Protein AF-W4L8W8-F1 (afdb_monomer_lite)

Organism: Entotheonella factor (NCBI:txid1429438)

Radius of gyration: 20.97 Å; chains: 1; bounding box: 56×34×68 Å

Sequence (186 aa):
MENENLVSALKEAEVRVKELSKYLQHSIQGILCTIHSVIGDENLDNDIDNKDSDFNNKNEVYQTICNFIEETYNQSKAVSISATHIICKESDPSFLKNDISKDDSNLRNFISFLESQIIMIKVRYEPFDEGIKKYKRITEINFISDDNRPKVRTVELELNWFDLPPDVRSARLSRAEKTVTFTLFP

Structure (mmCIF, N/CA/C/O backbone):
data_AF-W4L8W8-F1
#
_entry.id   AF-W4L8W8-F1
#
loop_
_atom_site.group_PDB
_atom_site.id
_atom_site.type_symbol
_atom_site.label_atom_id
_atom_site.label_alt_id
_atom_site.label_comp_id
_atom_site.label_asym_id
_atom_site.label_entity_id
_atom_site.label_seq_id
_atom_site.pdbx_PDB_ins_code
_atom_site.Cartn_x
_atom_site.Cartn_y
_atom_site.Cartn_z
_atom_site.occupancy
_atom_site.B_iso_or_equiv
_atom_site.auth_seq_id
_atom_site.auth_comp_id
_atom_site.auth_asym_id
_atom_site.auth_atom_id
_atom_site.pdbx_PDB_model_num
ATOM 1 N N . MET A 1 1 ? 14.537 21.518 -43.953 1.00 58.25 1 MET A N 1
ATOM 2 C CA . MET A 1 1 ? 13.810 20.297 -43.551 1.00 58.25 1 MET A CA 1
ATOM 3 C C . MET A 1 1 ? 14.737 19.139 -43.190 1.00 58.25 1 MET A C 1
ATOM 5 O O . MET A 1 1 ? 14.655 18.702 -42.056 1.00 58.25 1 MET A O 1
ATOM 9 N N . GLU A 1 2 ? 15.650 18.655 -44.046 1.00 58.47 2 GLU A N 1
ATOM 10 C CA . GLU A 1 2 ? 16.513 17.500 -43.678 1.00 58.47 2 GLU A CA 1
ATOM 11 C C . GLU A 1 2 ? 17.448 17.762 -42.479 1.00 58.47 2 GLU A C 1
ATOM 13 O O . GLU A 1 2 ? 17.624 16.893 -41.628 1.00 58.47 2 GLU A O 1
ATOM 18 N N . ASN A 1 3 ? 17.979 18.982 -42.353 1.00 61.00 3 ASN A N 1
ATOM 19 C CA . ASN A 1 3 ? 18.876 19.351 -41.251 1.00 61.00 3 ASN A CA 1
ATOM 20 C C . ASN A 1 3 ? 18.175 19.440 -39.880 1.00 61.00 3 ASN A C 1
ATOM 22 O O . ASN A 1 3 ? 18.790 19.169 -38.855 1.00 61.00 3 ASN A O 1
ATOM 26 N N . GLU A 1 4 ? 16.888 19.792 -39.841 1.00 68.00 4 GLU A N 1
ATOM 27 C CA . GLU A 1 4 ? 16.132 19.907 -38.582 1.00 68.00 4 GLU A CA 1
ATOM 28 C C . GLU A 1 4 ? 15.787 18.526 -38.012 1.00 68.00 4 GLU A C 1
ATOM 30 O O . GLU A 1 4 ? 15.880 18.314 -36.802 1.00 68.00 4 GLU A O 1
ATOM 35 N N . ASN A 1 5 ? 15.498 17.559 -38.888 1.00 73.88 5 ASN A N 1
ATOM 36 C CA . ASN A 1 5 ? 15.253 16.171 -38.496 1.00 73.88 5 ASN A CA 1
ATOM 37 C C . ASN A 1 5 ? 16.513 15.508 -37.915 1.00 73.88 5 ASN A C 1
ATOM 39 O O . ASN A 1 5 ? 16.427 14.799 -36.913 1.00 73.88 5 ASN A O 1
ATOM 43 N N . LEU A 1 6 ? 17.688 15.782 -38.492 1.00 74.88 6 LEU A N 1
ATOM 44 C CA . LEU A 1 6 ? 18.973 15.287 -37.982 1.00 74.88 6 LEU A CA 1
ATOM 45 C C . LEU A 1 6 ? 19.307 15.852 -36.596 1.00 74.88 6 LEU A C 1
ATOM 47 O O . LEU A 1 6 ? 19.740 15.108 -35.718 1.00 74.88 6 LEU A O 1
ATOM 51 N N . VAL A 1 7 ? 19.059 17.146 -36.371 1.00 78.81 7 VAL A N 1
ATOM 52 C CA . VAL A 1 7 ? 19.285 17.791 -35.067 1.00 78.81 7 VAL A CA 1
ATOM 53 C C . VAL A 1 7 ? 18.323 17.255 -34.001 1.00 78.81 7 VAL A C 1
ATOM 55 O O . VAL A 1 7 ? 18.732 17.062 -32.856 1.00 78.81 7 VAL A O 1
ATOM 58 N N . SER A 1 8 ? 17.066 16.979 -34.359 1.00 79.25 8 SER A N 1
ATOM 59 C CA . SER A 1 8 ? 16.098 16.371 -33.436 1.00 79.25 8 SER A CA 1
ATOM 60 C C . SER A 1 8 ? 16.511 14.953 -33.034 1.00 79.25 8 SER A C 1
ATOM 62 O O . SER A 1 8 ? 16.544 14.635 -31.846 1.00 79.25 8 SER A O 1
ATOM 64 N N . ALA A 1 9 ? 16.914 14.128 -34.005 1.00 80.19 9 ALA A N 1
ATOM 65 C CA . ALA A 1 9 ? 17.364 12.760 -33.752 1.00 80.19 9 ALA A CA 1
ATOM 66 C C . ALA A 1 9 ? 18.624 12.705 -32.866 1.00 80.19 9 ALA A C 1
ATOM 68 O O . ALA A 1 9 ? 18.742 11.836 -32.002 1.00 80.19 9 ALA A O 1
ATOM 69 N N . LEU A 1 10 ? 19.549 13.657 -33.032 1.00 82.56 10 LEU A N 1
ATOM 70 C CA . LEU A 1 10 ? 20.753 13.766 -32.200 1.00 82.56 10 LEU A CA 1
ATOM 71 C C . LEU A 1 10 ? 20.425 14.118 -30.743 1.00 82.56 10 LEU A C 1
ATOM 73 O O . LEU A 1 10 ? 20.995 13.523 -29.831 1.00 82.56 10 LEU A O 1
ATOM 77 N N . LYS A 1 11 ? 19.468 15.025 -30.512 1.00 80.69 11 LYS A N 1
ATOM 78 C CA . LYS A 1 11 ? 19.005 15.367 -29.157 1.00 80.69 11 LYS A CA 1
ATOM 79 C C . LYS A 1 11 ? 18.326 14.187 -28.467 1.00 80.69 11 LYS A C 1
ATOM 81 O O . LYS A 1 11 ? 18.586 13.938 -27.293 1.00 80.69 11 LYS A O 1
ATOM 86 N N . GLU A 1 12 ? 17.489 13.440 -29.183 1.00 81.94 12 GLU A N 1
ATOM 87 C CA . GLU A 1 12 ? 16.872 12.221 -28.645 1.00 81.94 12 GLU A CA 1
ATOM 88 C C . GLU A 1 12 ? 17.919 11.157 -28.297 1.00 81.94 12 GLU A C 1
ATOM 90 O O . GLU A 1 12 ? 17.829 10.516 -27.248 1.00 81.94 12 GLU A O 1
ATOM 95 N N . ALA A 1 13 ? 18.943 10.993 -29.139 1.00 80.25 13 ALA A N 1
ATOM 96 C CA . ALA A 1 13 ? 20.051 10.088 -28.861 1.00 80.25 13 ALA A CA 1
ATOM 97 C C . ALA A 1 13 ? 20.847 10.521 -27.617 1.00 80.25 13 ALA A C 1
ATOM 99 O O . ALA A 1 13 ? 21.156 9.677 -26.778 1.00 80.25 13 ALA A O 1
ATOM 100 N N . GLU A 1 14 ? 21.128 11.816 -27.442 1.00 83.19 14 GLU A N 1
ATOM 101 C CA . GLU A 1 14 ? 21.796 12.333 -26.239 1.00 83.19 14 GLU A CA 1
ATOM 102 C C . GLU A 1 14 ? 20.985 12.091 -24.962 1.00 83.19 14 GLU A C 1
ATOM 104 O O . GLU A 1 14 ? 21.554 11.701 -23.939 1.00 83.19 14 GLU A O 1
ATOM 109 N N . VAL A 1 15 ? 19.665 12.301 -25.005 1.00 82.25 15 VAL A N 1
ATOM 110 C CA . VAL A 1 15 ? 18.776 12.019 -23.867 1.00 82.25 15 VAL A CA 1
ATOM 111 C C . VAL A 1 15 ? 18.824 10.533 -23.520 1.00 82.25 15 VAL A C 1
ATOM 113 O O . VAL A 1 15 ? 19.091 10.187 -22.369 1.00 82.25 15 VAL A O 1
ATOM 116 N N . ARG A 1 16 ? 18.695 9.649 -24.517 1.00 78.06 16 ARG A N 1
ATOM 117 C CA . ARG A 1 16 ? 18.778 8.195 -24.310 1.00 78.06 16 ARG A CA 1
ATOM 118 C C . ARG A 1 16 ? 20.133 7.754 -23.766 1.00 78.06 16 ARG A C 1
ATOM 120 O O . ARG A 1 16 ? 20.186 6.905 -22.883 1.00 78.06 16 ARG A O 1
ATOM 127 N N . VAL A 1 17 ? 21.237 8.322 -24.251 1.00 80.56 17 VAL A N 1
ATOM 128 C CA . VAL A 1 17 ? 22.582 8.012 -23.738 1.00 80.56 17 VAL A CA 1
ATOM 129 C C . VAL A 1 17 ? 22.722 8.445 -22.278 1.00 80.56 17 VAL A C 1
ATOM 131 O O . VAL A 1 17 ? 23.274 7.694 -21.475 1.00 80.56 17 VAL A O 1
ATOM 134 N N . LYS A 1 18 ? 22.182 9.609 -21.897 1.00 76.62 18 LYS A N 1
ATOM 135 C CA . LYS A 1 18 ? 22.167 10.059 -20.495 1.00 76.62 18 LYS A CA 1
ATOM 136 C C . LYS A 1 18 ? 21.333 9.136 -19.608 1.00 76.62 18 LYS A C 1
ATOM 138 O O . LYS A 1 18 ? 21.791 8.761 -18.530 1.00 76.62 18 LYS A O 1
ATOM 143 N N . GLU A 1 19 ? 20.154 8.730 -20.066 1.00 69.06 19 GLU A N 1
ATOM 144 C CA . GLU A 1 19 ? 19.294 7.776 -19.356 1.00 69.06 19 GLU A CA 1
ATOM 145 C C . GLU A 1 19 ? 19.975 6.413 -19.184 1.00 69.06 19 GLU A C 1
ATOM 147 O O . GLU A 1 19 ? 19.984 5.856 -18.085 1.00 69.06 19 GLU A O 1
ATOM 152 N N . LEU A 1 20 ? 20.620 5.904 -20.239 1.00 73.25 20 LEU A N 1
ATOM 153 C CA . LEU A 1 20 ? 21.375 4.650 -20.205 1.00 73.25 20 LEU A CA 1
ATOM 154 C C . LEU A 1 20 ? 22.601 4.736 -19.291 1.00 73.25 20 LEU A C 1
ATOM 156 O O . LEU A 1 20 ? 22.873 3.793 -18.549 1.00 73.25 20 LEU A O 1
ATOM 160 N N . SER A 1 21 ? 23.319 5.860 -19.295 1.00 70.81 21 SER A N 1
ATOM 161 C CA . SER A 1 21 ? 24.444 6.093 -18.383 1.00 70.81 21 SER A CA 1
ATOM 162 C C . SER A 1 21 ? 23.977 6.097 -16.930 1.00 70.81 21 SER A C 1
ATOM 164 O O . SER A 1 21 ? 24.577 5.430 -16.086 1.00 70.81 21 SER A O 1
ATOM 166 N N . LYS A 1 22 ? 22.869 6.792 -16.641 1.00 67.31 22 LYS A N 1
ATOM 167 C CA . LYS A 1 22 ? 22.249 6.789 -15.313 1.00 67.31 22 LYS A CA 1
ATOM 168 C C . LYS A 1 22 ? 21.859 5.364 -14.918 1.00 67.31 22 LYS A C 1
ATOM 170 O O . LYS A 1 22 ? 22.187 4.919 -13.822 1.00 67.31 22 LYS A O 1
ATOM 175 N N . TYR A 1 23 ? 21.251 4.608 -15.829 1.00 67.56 23 TYR A N 1
ATOM 176 C CA . TYR A 1 23 ? 20.905 3.206 -15.610 1.00 67.56 23 TYR A CA 1
ATOM 177 C C . TYR A 1 23 ? 22.109 2.324 -15.284 1.00 67.56 23 TYR A C 1
ATOM 179 O O . TYR A 1 23 ? 22.044 1.528 -14.342 1.00 67.56 23 TYR A O 1
ATOM 187 N N . LEU A 1 24 ? 23.204 2.464 -16.030 1.00 68.56 24 LEU A N 1
ATOM 188 C CA . LEU A 1 24 ? 24.408 1.671 -15.815 1.00 68.56 24 LEU A CA 1
ATOM 189 C C . LEU A 1 24 ? 25.014 1.963 -14.438 1.00 68.56 24 LEU A C 1
ATOM 191 O O . LEU A 1 24 ? 25.305 1.030 -13.695 1.00 68.56 24 LEU A O 1
ATOM 195 N N . GLN A 1 25 ? 25.119 3.243 -14.068 1.00 69.75 25 GLN A N 1
ATOM 196 C CA . GLN A 1 25 ? 25.628 3.672 -12.763 1.00 69.75 25 GLN A CA 1
ATOM 197 C C . GLN A 1 25 ? 24.809 3.087 -11.609 1.00 69.75 25 GLN A C 1
ATOM 199 O O . GLN A 1 25 ? 25.368 2.498 -10.692 1.00 69.75 25 GLN A O 1
ATOM 204 N N . HIS A 1 26 ? 23.481 3.159 -11.686 1.00 61.28 26 HIS A N 1
ATOM 205 C CA . HIS A 1 26 ? 22.608 2.620 -10.639 1.00 61.28 26 HIS A CA 1
ATOM 206 C C . HIS A 1 26 ? 22.593 1.085 -10.611 1.00 61.28 26 HIS A C 1
ATOM 208 O O . HIS A 1 26 ? 22.412 0.491 -9.551 1.00 61.28 26 HIS A O 1
ATOM 214 N N . SER A 1 27 ? 22.780 0.422 -11.757 1.00 64.06 27 SER A N 1
ATOM 215 C CA . SER A 1 27 ? 22.888 -1.043 -11.817 1.00 64.06 27 SER A CA 1
ATOM 216 C C . SER A 1 27 ? 24.193 -1.521 -11.183 1.00 64.06 27 SER A C 1
ATOM 218 O O . SER A 1 27 ? 24.176 -2.452 -10.384 1.00 64.06 27 SER A O 1
ATOM 220 N N . ILE A 1 28 ? 25.305 -0.840 -11.484 1.00 71.38 28 ILE A N 1
ATOM 221 C CA . ILE A 1 28 ? 26.593 -1.045 -10.813 1.00 71.38 28 ILE A CA 1
ATOM 222 C C . ILE A 1 28 ? 26.425 -0.815 -9.310 1.00 71.38 28 ILE A C 1
ATOM 224 O O . ILE A 1 28 ? 26.860 -1.645 -8.521 1.00 71.38 28 ILE A O 1
ATOM 228 N N . GLN A 1 29 ? 25.711 0.239 -8.917 1.00 63.91 29 GLN A N 1
ATOM 229 C CA . GLN A 1 29 ? 25.445 0.532 -7.514 1.00 63.91 29 GLN A CA 1
ATOM 230 C C . GLN A 1 29 ? 24.641 -0.575 -6.817 1.00 63.91 29 GLN A C 1
ATOM 232 O O . GLN A 1 29 ? 25.009 -1.007 -5.730 1.00 63.91 29 GLN A O 1
ATOM 237 N N . GLY A 1 30 ? 23.581 -1.089 -7.447 1.00 59.75 30 GLY A N 1
ATOM 238 C CA . GLY A 1 30 ? 22.797 -2.202 -6.901 1.00 59.75 30 GLY A CA 1
ATOM 239 C C . GLY A 1 30 ? 23.612 -3.492 -6.758 1.00 59.75 30 GLY A C 1
ATOM 240 O O . GLY A 1 30 ? 23.485 -4.203 -5.758 1.00 59.75 30 GLY A O 1
ATOM 241 N N . ILE A 1 31 ? 24.494 -3.770 -7.723 1.00 67.12 31 ILE A N 1
ATOM 242 C CA . ILE A 1 31 ? 25.436 -4.893 -7.653 1.00 67.12 31 ILE A CA 1
ATOM 243 C C . ILE A 1 31 ? 26.417 -4.692 -6.492 1.00 67.12 31 ILE A C 1
ATOM 245 O O . ILE A 1 31 ? 26.600 -5.615 -5.704 1.00 67.12 31 ILE A O 1
ATOM 249 N N . LEU A 1 32 ? 26.991 -3.496 -6.334 1.00 62.78 32 LEU A N 1
ATOM 250 C CA . LEU A 1 32 ? 27.899 -3.174 -5.227 1.00 62.78 32 LEU A CA 1
ATOM 251 C C . LEU A 1 32 ? 27.210 -3.327 -3.863 1.00 62.78 32 LEU A C 1
ATOM 253 O O . LEU A 1 32 ? 27.765 -3.971 -2.980 1.00 62.78 32 LEU A O 1
ATOM 257 N N . CYS A 1 33 ? 25.973 -2.845 -3.710 1.00 51.84 33 CYS A N 1
ATOM 258 C CA . CYS A 1 33 ? 25.182 -3.044 -2.490 1.00 51.84 33 CYS A CA 1
ATOM 259 C C . CYS A 1 33 ? 24.935 -4.533 -2.186 1.00 51.84 33 CYS A C 1
ATOM 261 O O . CYS A 1 33 ? 25.016 -4.948 -1.032 1.00 51.84 33 CYS A O 1
ATOM 263 N N . THR A 1 34 ? 24.670 -5.347 -3.214 1.00 58.44 34 THR A N 1
ATOM 264 C CA . THR A 1 34 ? 24.469 -6.800 -3.063 1.00 58.44 34 THR A CA 1
ATOM 265 C C . THR A 1 34 ? 25.767 -7.512 -2.683 1.00 58.44 34 THR A C 1
ATOM 267 O O . THR A 1 34 ? 25.770 -8.406 -1.847 1.00 58.44 34 THR A O 1
ATOM 270 N N . ILE A 1 35 ? 26.890 -7.111 -3.276 1.00 59.22 35 ILE A N 1
ATOM 271 C CA . ILE A 1 35 ? 28.207 -7.648 -2.932 1.00 59.22 35 ILE A CA 1
ATOM 272 C C . ILE A 1 35 ? 28.554 -7.290 -1.480 1.00 59.22 35 ILE A C 1
ATOM 274 O O . ILE A 1 35 ? 29.022 -8.149 -0.740 1.00 59.22 35 ILE A O 1
ATOM 278 N N . HIS A 1 36 ? 28.254 -6.069 -1.030 1.00 59.72 36 HIS A N 1
ATOM 279 C CA . HIS A 1 36 ? 28.508 -5.652 0.350 1.00 59.72 36 HIS A CA 1
ATOM 280 C C . HIS A 1 36 ? 27.620 -6.366 1.374 1.00 59.72 36 HIS A C 1
ATOM 282 O O . HIS A 1 36 ? 28.125 -6.749 2.424 1.00 59.72 36 HIS A O 1
ATOM 288 N N . SER A 1 37 ? 26.339 -6.622 1.079 1.00 52.59 37 SER A N 1
ATOM 289 C CA . SER A 1 37 ? 25.480 -7.395 1.993 1.00 52.59 37 SER A CA 1
ATOM 290 C C . SER A 1 37 ? 25.946 -8.846 2.164 1.00 52.59 37 SER A C 1
ATOM 292 O O . SER A 1 37 ? 25.679 -9.462 3.194 1.00 52.59 37 SER A O 1
ATOM 294 N N . VAL A 1 38 ? 26.677 -9.377 1.179 1.00 56.59 38 VAL A N 1
ATOM 295 C CA . VAL A 1 38 ? 27.294 -10.710 1.221 1.00 56.59 38 VAL A CA 1
ATOM 296 C C . VAL A 1 38 ? 28.668 -10.693 1.903 1.00 56.59 38 VAL A C 1
ATOM 298 O O . VAL A 1 38 ? 29.025 -11.673 2.554 1.00 56.59 38 VAL A O 1
ATOM 301 N N . ILE A 1 39 ? 29.441 -9.610 1.763 1.00 56.97 39 ILE A N 1
ATOM 302 C CA . ILE A 1 39 ? 30.833 -9.521 2.246 1.00 56.97 39 ILE A CA 1
ATOM 303 C C . ILE A 1 39 ? 30.944 -8.871 3.639 1.00 56.97 39 ILE A C 1
ATOM 305 O O . ILE A 1 39 ? 31.926 -9.109 4.335 1.00 56.97 39 ILE A O 1
ATOM 309 N N . GLY A 1 40 ? 29.919 -8.149 4.103 1.00 49.31 40 GLY A N 1
ATOM 310 C CA . GLY A 1 40 ? 29.870 -7.594 5.459 1.00 49.31 40 GLY A CA 1
ATOM 311 C C . GLY A 1 40 ? 30.873 -6.465 5.708 1.00 49.31 40 GLY A C 1
ATOM 312 O O . GLY A 1 40 ? 31.399 -6.371 6.812 1.00 49.31 40 GLY A O 1
ATOM 313 N N . ASP A 1 41 ? 31.151 -5.637 4.696 1.00 44.47 41 ASP A N 1
ATOM 314 C CA . ASP A 1 41 ? 32.096 -4.521 4.816 1.00 44.47 41 ASP A CA 1
ATOM 315 C C . ASP A 1 41 ? 31.359 -3.196 5.082 1.00 44.47 41 ASP A C 1
ATOM 317 O O . ASP A 1 41 ? 30.551 -2.722 4.276 1.00 44.47 41 ASP A O 1
ATOM 321 N N . GLU A 1 42 ? 31.634 -2.613 6.248 1.00 50.09 42 GLU A N 1
ATOM 322 C CA . GLU A 1 42 ? 31.226 -1.268 6.643 1.00 50.09 42 GLU A CA 1
ATOM 323 C C . GLU A 1 42 ? 32.103 -0.262 5.891 1.00 50.09 42 GLU A C 1
ATOM 325 O O . GLU A 1 42 ? 33.305 -0.217 6.135 1.00 50.09 42 GLU A O 1
ATOM 330 N N . ASN A 1 43 ? 31.512 0.519 4.980 1.00 52.00 43 ASN A N 1
ATOM 331 C CA . ASN A 1 43 ? 31.890 1.884 4.560 1.00 52.00 43 ASN A CA 1
ATOM 332 C C . ASN A 1 43 ? 31.680 2.088 3.054 1.00 52.00 43 ASN A C 1
ATOM 334 O O . ASN A 1 43 ? 32.537 1.736 2.247 1.00 52.00 43 ASN A O 1
ATOM 338 N N . LEU A 1 44 ? 30.581 2.752 2.682 1.00 45.47 44 LEU A N 1
ATOM 339 C CA . LEU A 1 44 ? 30.540 3.684 1.549 1.00 45.47 44 LEU A CA 1
ATOM 340 C C . LEU A 1 44 ? 29.221 4.469 1.570 1.00 45.47 44 LEU A C 1
ATOM 342 O O . LEU A 1 44 ? 28.155 3.863 1.639 1.00 45.47 44 LEU A O 1
ATOM 346 N N . ASP A 1 45 ? 29.331 5.798 1.476 1.00 43.22 45 ASP A N 1
ATOM 347 C CA . ASP A 1 45 ? 28.304 6.859 1.398 1.00 43.22 45 ASP A CA 1
ATOM 348 C C . ASP A 1 45 ? 27.238 6.671 0.281 1.00 43.22 45 ASP A C 1
ATOM 350 O O . ASP A 1 45 ? 27.012 7.543 -0.553 1.00 43.22 45 ASP A O 1
ATOM 354 N N . ASN A 1 46 ? 26.558 5.525 0.237 1.00 43.03 46 ASN A N 1
ATOM 355 C CA . ASN A 1 46 ? 25.534 5.161 -0.757 1.00 43.03 46 ASN A CA 1
ATOM 356 C C . ASN A 1 46 ? 24.121 5.056 -0.160 1.00 43.03 46 ASN A C 1
ATOM 358 O O . ASN A 1 46 ? 23.170 4.620 -0.820 1.00 43.03 46 ASN A O 1
ATOM 362 N N . ASP A 1 47 ? 24.001 5.444 1.105 1.00 47.16 47 ASP A N 1
ATOM 363 C CA . ASP A 1 47 ? 22.785 5.349 1.896 1.00 47.16 47 ASP A CA 1
ATOM 364 C C . ASP A 1 47 ? 21.789 6.470 1.594 1.00 47.16 47 ASP A C 1
ATOM 366 O O . ASP A 1 47 ? 20.604 6.287 1.832 1.00 47.16 47 ASP A O 1
ATOM 370 N N . ILE A 1 48 ? 22.230 7.616 1.071 1.00 47.31 48 ILE A N 1
ATOM 371 C CA . ILE A 1 48 ? 21.385 8.817 0.995 1.00 47.31 48 ILE A CA 1
ATOM 372 C C . ILE A 1 48 ? 20.310 8.663 -0.094 1.00 47.31 48 ILE A C 1
ATOM 374 O O . ILE A 1 48 ? 19.122 8.671 0.218 1.00 47.31 48 ILE A O 1
ATOM 378 N N . ASP A 1 49 ? 20.700 8.380 -1.341 1.00 48.41 49 ASP A N 1
ATOM 379 C CA . ASP A 1 49 ? 19.737 8.265 -2.450 1.00 48.41 49 ASP A CA 1
ATOM 380 C C . ASP A 1 49 ? 18.811 7.038 -2.315 1.00 48.41 49 ASP A C 1
ATOM 382 O O . ASP A 1 49 ? 17.643 7.074 -2.710 1.00 48.41 49 ASP A O 1
ATOM 386 N N . ASN A 1 50 ? 19.305 5.934 -1.739 1.00 53.12 50 ASN A N 1
ATOM 387 C CA . ASN A 1 50 ? 18.495 4.728 -1.554 1.00 53.12 50 ASN A CA 1
ATOM 388 C C . ASN A 1 50 ? 17.527 4.853 -0.367 1.00 53.12 50 ASN A C 1
ATOM 390 O O . ASN A 1 50 ? 16.383 4.412 -0.507 1.00 53.12 50 ASN A O 1
ATOM 394 N N . LYS A 1 51 ? 17.935 5.475 0.754 1.00 58.47 51 LYS A N 1
ATOM 395 C CA . LYS A 1 51 ? 17.037 5.734 1.896 1.00 58.47 51 LYS A CA 1
ATOM 396 C C . LYS A 1 51 ? 15.905 6.672 1.505 1.00 58.47 51 LYS A C 1
ATOM 398 O O . LYS A 1 51 ? 14.764 6.403 1.870 1.00 58.47 51 LYS A O 1
ATOM 403 N N . ASP A 1 52 ? 16.190 7.693 0.702 1.00 63.84 52 ASP A N 1
ATOM 404 C CA . ASP A 1 52 ? 15.162 8.620 0.230 1.00 63.84 52 ASP A CA 1
ATOM 405 C C . ASP A 1 52 ? 14.136 7.914 -0.670 1.00 63.84 52 ASP A C 1
ATOM 407 O O . ASP A 1 52 ? 12.931 8.115 -0.517 1.00 63.84 52 ASP A O 1
ATOM 411 N N . SER A 1 53 ? 14.582 7.028 -1.572 1.00 69.06 53 SER A N 1
ATOM 412 C CA . SER A 1 53 ? 13.671 6.270 -2.446 1.00 69.06 53 SER A CA 1
ATOM 413 C C . SER A 1 53 ? 12.765 5.301 -1.676 1.00 69.06 53 SER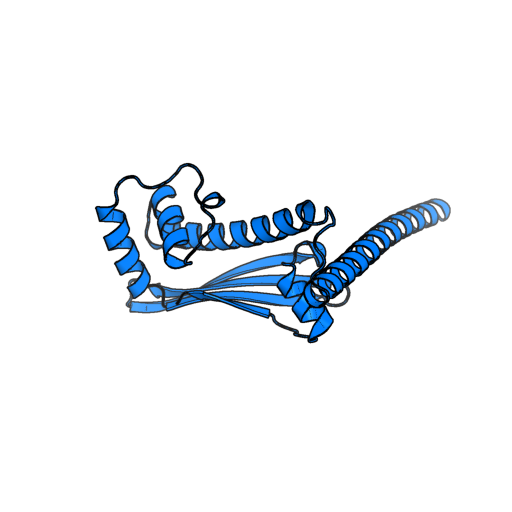 A C 1
ATOM 415 O O . SER A 1 53 ? 11.571 5.200 -1.974 1.00 69.06 53 SER A O 1
ATOM 417 N N . ASP A 1 54 ? 13.305 4.614 -0.667 1.00 79.38 54 ASP A N 1
ATOM 418 C CA . ASP A 1 54 ? 12.562 3.644 0.136 1.00 79.38 54 ASP A CA 1
ATOM 419 C C . ASP A 1 54 ? 11.571 4.350 1.070 1.00 79.38 54 ASP A C 1
ATOM 421 O O . ASP A 1 54 ? 10.382 4.020 1.099 1.00 79.38 54 ASP A O 1
ATOM 425 N N . PHE A 1 55 ? 12.025 5.419 1.735 1.00 82.94 55 PHE A N 1
ATOM 426 C CA . PHE A 1 55 ? 11.174 6.267 2.562 1.00 82.94 55 PHE A CA 1
ATOM 427 C C . PHE A 1 55 ? 10.017 6.866 1.757 1.00 82.94 55 PHE A C 1
ATOM 429 O O . PHE A 1 55 ? 8.870 6.803 2.199 1.00 82.94 55 PHE A O 1
ATOM 436 N N . ASN A 1 56 ? 10.283 7.403 0.562 1.00 85.25 56 ASN A N 1
ATOM 437 C CA . ASN A 1 56 ? 9.244 7.990 -0.285 1.00 85.25 56 ASN A CA 1
ATOM 438 C C . ASN A 1 56 ? 8.204 6.949 -0.714 1.00 85.25 56 ASN A C 1
ATOM 440 O O . ASN A 1 56 ? 7.005 7.192 -0.564 1.00 85.25 56 ASN A O 1
ATOM 444 N N . ASN A 1 57 ? 8.641 5.769 -1.165 1.00 87.69 57 ASN A N 1
ATOM 445 C CA . ASN A 1 57 ? 7.727 4.685 -1.532 1.00 87.69 57 ASN A CA 1
ATOM 446 C C . ASN A 1 57 ? 6.835 4.274 -0.367 1.00 87.69 57 ASN A C 1
ATOM 448 O O . ASN A 1 57 ? 5.611 4.182 -0.498 1.00 87.69 57 ASN A O 1
ATOM 452 N N . LYS A 1 58 ? 7.457 4.041 0.785 1.00 89.50 58 LYS A N 1
ATOM 453 C CA . LYS A 1 58 ? 6.764 3.648 2.000 1.00 89.50 58 LYS A CA 1
ATOM 454 C C . LYS A 1 58 ? 5.787 4.733 2.448 1.00 89.50 58 LYS A C 1
ATOM 456 O O . LYS A 1 58 ? 4.628 4.434 2.720 1.00 89.50 58 LYS A O 1
ATOM 461 N N . ASN A 1 59 ? 6.201 5.999 2.416 1.00 89.38 59 ASN A N 1
ATOM 462 C CA . ASN A 1 59 ? 5.356 7.134 2.773 1.00 89.38 59 ASN A CA 1
ATOM 463 C C . ASN A 1 59 ? 4.122 7.217 1.866 1.00 89.38 59 ASN A C 1
ATOM 465 O O . ASN A 1 59 ? 3.016 7.388 2.364 1.00 89.38 59 ASN A O 1
ATOM 469 N N . GLU A 1 60 ? 4.265 7.055 0.553 1.00 91.88 60 GLU A N 1
ATOM 470 C CA . GLU A 1 60 ? 3.123 7.087 -0.370 1.00 91.88 60 GLU A CA 1
ATOM 471 C C . GLU A 1 60 ? 2.130 5.937 -0.146 1.00 91.88 60 GLU A C 1
ATOM 473 O O . GLU A 1 60 ? 0.911 6.143 -0.186 1.00 91.88 60 GLU A O 1
ATOM 478 N N . VAL A 1 61 ? 2.628 4.726 0.119 1.00 94.25 61 VAL A N 1
ATOM 479 C CA . VAL A 1 61 ? 1.784 3.584 0.501 1.00 94.25 61 VAL A CA 1
ATOM 480 C C . VAL A 1 61 ? 1.018 3.901 1.786 1.00 94.25 61 VAL A C 1
ATOM 482 O O . VAL A 1 61 ? -0.189 3.676 1.863 1.00 94.25 61 VAL A O 1
ATOM 485 N N . TYR A 1 62 ? 1.688 4.490 2.773 1.00 93.00 62 TYR A N 1
ATOM 486 C CA . TYR A 1 62 ? 1.081 4.857 4.048 1.00 93.00 62 TYR A CA 1
ATOM 487 C C . TYR A 1 62 ? 0.038 5.956 3.887 1.00 93.00 62 TYR A C 1
ATOM 489 O O . TYR A 1 62 ? -1.052 5.855 4.442 1.00 93.00 62 TYR A O 1
ATOM 497 N N . GLN A 1 63 ? 0.313 6.974 3.071 1.00 93.00 63 GLN A N 1
ATOM 498 C CA . GLN A 1 63 ? -0.679 7.996 2.742 1.00 93.00 63 GLN A CA 1
ATOM 499 C C . GLN A 1 63 ? -1.897 7.387 2.037 1.00 93.00 63 GLN A C 1
ATOM 501 O O . GLN A 1 63 ? -3.021 7.794 2.307 1.00 93.00 63 GLN A O 1
ATOM 506 N N . THR A 1 64 ? -1.707 6.370 1.193 1.00 95.38 64 THR A N 1
ATOM 507 C CA . THR A 1 64 ? -2.822 5.656 0.549 1.00 95.38 64 THR A CA 1
ATOM 508 C C . THR A 1 64 ? -3.737 4.985 1.578 1.00 95.38 64 THR A C 1
ATOM 510 O O . THR A 1 64 ? -4.960 5.098 1.486 1.00 95.38 64 THR A O 1
ATOM 513 N N . ILE A 1 65 ? -3.157 4.316 2.576 1.00 96.06 65 ILE A N 1
ATOM 514 C CA . ILE A 1 65 ? -3.905 3.652 3.655 1.00 96.06 65 ILE A CA 1
ATOM 515 C C . ILE A 1 65 ? -4.569 4.689 4.569 1.00 96.06 65 ILE A C 1
ATOM 517 O O . ILE A 1 65 ? -5.742 4.550 4.910 1.00 96.06 65 ILE A O 1
ATOM 521 N N . CYS A 1 66 ? -3.858 5.768 4.895 1.00 94.69 66 CYS A N 1
ATOM 522 C CA . CYS A 1 66 ? -4.380 6.881 5.682 1.00 94.69 66 CYS A CA 1
ATOM 523 C C . CYS A 1 66 ? -5.604 7.518 5.019 1.00 94.69 66 CYS A C 1
ATOM 525 O O . CYS A 1 66 ? -6.640 7.662 5.665 1.00 94.69 66 CYS A O 1
ATOM 527 N N . ASN A 1 67 ? -5.513 7.839 3.727 1.00 95.81 67 ASN A N 1
ATOM 528 C CA . ASN A 1 67 ? -6.625 8.412 2.969 1.00 95.81 67 ASN A CA 1
ATOM 529 C C . ASN A 1 67 ? -7.808 7.441 2.905 1.00 95.81 67 ASN A C 1
ATOM 531 O O . ASN A 1 67 ? -8.956 7.856 3.031 1.00 95.81 67 ASN A O 1
ATOM 535 N N . PHE A 1 68 ? -7.547 6.136 2.769 1.00 96.81 68 PHE A N 1
ATOM 536 C CA . PHE A 1 68 ? -8.604 5.134 2.862 1.00 96.81 68 PHE A CA 1
ATOM 537 C C . PHE A 1 68 ? -9.325 5.186 4.214 1.00 96.81 68 PHE A C 1
ATOM 539 O O . PHE A 1 68 ? -10.555 5.194 4.224 1.00 96.81 68 PHE A O 1
ATOM 546 N N . ILE A 1 69 ? -8.595 5.236 5.332 1.00 95.38 69 ILE A N 1
ATOM 547 C CA . ILE A 1 69 ? -9.191 5.281 6.674 1.00 95.38 69 ILE A CA 1
ATOM 548 C C . ILE A 1 69 ? -9.997 6.571 6.869 1.00 95.38 69 ILE A C 1
ATOM 550 O O . ILE A 1 69 ? -11.134 6.517 7.339 1.00 95.38 69 ILE A O 1
ATOM 554 N N . GLU A 1 70 ? -9.423 7.712 6.479 1.00 94.19 70 GLU A N 1
ATOM 555 C CA . GLU A 1 70 ? -10.057 9.031 6.560 1.00 94.19 70 GLU A CA 1
ATOM 556 C C . GLU A 1 70 ? -11.381 9.063 5.794 1.00 94.19 70 GLU A C 1
ATOM 558 O O . GLU A 1 70 ? -12.417 9.383 6.372 1.00 94.19 70 GLU A O 1
ATOM 563 N N . GLU A 1 71 ? -11.367 8.662 4.523 1.00 95.44 71 GLU A N 1
ATOM 564 C CA . GLU A 1 71 ? -12.543 8.724 3.653 1.00 95.44 71 GLU A CA 1
ATOM 565 C C . GLU A 1 71 ? -13.601 7.671 4.003 1.00 95.44 71 GLU A C 1
ATOM 567 O O . GLU A 1 71 ? -14.795 7.953 3.945 1.00 95.44 71 GLU A O 1
ATOM 572 N N . THR A 1 72 ? -13.180 6.452 4.353 1.00 95.00 72 THR A N 1
ATOM 573 C CA . THR A 1 72 ? -14.107 5.323 4.553 1.00 95.00 72 THR A CA 1
ATOM 574 C C . THR A 1 72 ? -14.793 5.394 5.910 1.00 95.00 72 THR A C 1
ATOM 576 O O . THR A 1 72 ? -15.972 5.074 6.015 1.00 95.00 72 THR A O 1
ATOM 579 N N . TYR A 1 73 ? -14.075 5.836 6.945 1.00 92.00 73 TYR A N 1
ATOM 580 C CA . TYR A 1 73 ? -14.580 5.860 8.321 1.00 92.00 73 TYR A CA 1
ATOM 581 C C . TYR A 1 73 ? -14.788 7.278 8.861 1.00 92.00 73 TYR A C 1
ATOM 583 O O . TYR A 1 73 ? -15.016 7.450 10.062 1.00 92.00 73 TYR A O 1
ATOM 591 N N . ASN A 1 74 ? -14.711 8.285 7.982 1.00 91.69 74 ASN A N 1
ATOM 592 C CA . ASN A 1 74 ? -14.932 9.700 8.277 1.00 91.69 74 ASN A CA 1
ATOM 593 C C . ASN A 1 74 ? -14.146 10.181 9.512 1.00 91.69 74 ASN A C 1
ATOM 595 O O . ASN A 1 74 ? -14.694 10.804 10.424 1.00 91.69 74 ASN A O 1
ATOM 599 N N . GLN A 1 75 ? -12.863 9.823 9.569 1.00 90.38 75 GLN A N 1
ATOM 600 C CA . GLN A 1 75 ? -11.971 10.191 10.668 1.00 90.38 75 GLN A CA 1
ATOM 601 C C . GLN A 1 75 ? -11.130 11.411 10.325 1.00 90.38 75 GLN A C 1
ATOM 603 O O . GLN A 1 75 ? -10.841 11.679 9.167 1.00 90.38 75 GLN A O 1
ATOM 608 N N . SER A 1 76 ? -10.673 12.132 11.349 1.00 90.25 76 SER A N 1
ATOM 609 C CA . SER A 1 76 ? -9.699 13.203 11.130 1.00 90.25 76 SER A CA 1
ATOM 610 C C . SER A 1 76 ? -8.364 12.645 10.635 1.00 90.25 76 SER A C 1
ATOM 612 O O . SER A 1 76 ? -7.924 11.581 11.075 1.00 90.25 76 SER A O 1
ATOM 614 N N . LYS A 1 77 ? -7.661 13.423 9.810 1.00 88.62 77 LYS A N 1
ATOM 615 C CA . LYS A 1 77 ? -6.331 13.078 9.300 1.00 88.62 77 LYS A CA 1
ATOM 616 C C . LYS A 1 77 ? -5.339 12.627 10.383 1.00 88.62 77 LYS A C 1
ATOM 618 O O . LYS A 1 77 ? -4.645 11.636 10.195 1.00 88.62 77 LYS A O 1
ATOM 623 N N . ALA A 1 78 ? -5.296 13.300 11.536 1.00 87.25 78 ALA A N 1
ATOM 624 C CA . ALA A 1 78 ? -4.405 12.937 12.648 1.00 87.25 78 ALA A CA 1
ATOM 625 C C . ALA A 1 78 ? -4.699 11.533 13.218 1.00 87.25 78 ALA A C 1
ATOM 627 O O . ALA A 1 78 ? -3.783 10.753 13.500 1.00 87.25 78 ALA A O 1
ATOM 628 N N . VAL A 1 79 ? -5.985 11.190 13.355 1.00 89.19 79 VAL A N 1
ATOM 629 C CA . VAL A 1 79 ? -6.427 9.852 13.778 1.00 89.19 79 VAL A CA 1
ATOM 630 C C . VAL A 1 79 ? -6.080 8.821 12.707 1.00 89.19 79 VAL A C 1
ATOM 632 O O . VAL A 1 79 ? -5.516 7.785 13.041 1.00 89.19 79 VAL A O 1
ATOM 635 N N . SER A 1 80 ? -6.328 9.118 11.431 1.00 91.62 80 SER A N 1
ATOM 636 C CA . SER A 1 80 ? -6.020 8.218 10.313 1.00 91.62 80 SER A CA 1
ATOM 637 C C . SER A 1 80 ? -4.523 7.936 10.159 1.00 91.62 80 SER A C 1
ATOM 639 O O . SER A 1 80 ? -4.146 6.788 9.924 1.00 91.62 80 SER A O 1
ATOM 641 N N . ILE A 1 81 ? -3.659 8.941 10.354 1.00 90.31 81 ILE A N 1
ATOM 642 C CA . ILE A 1 81 ? -2.194 8.776 10.359 1.00 90.31 81 ILE A CA 1
ATOM 643 C C . ILE A 1 81 ? -1.778 7.853 11.503 1.00 90.31 81 ILE A C 1
ATOM 645 O O . ILE A 1 81 ? -1.064 6.874 11.286 1.00 90.31 81 ILE A O 1
ATOM 649 N N . SER A 1 82 ? -2.262 8.145 12.713 1.00 89.44 82 SER A N 1
ATOM 650 C CA . SER A 1 82 ? -1.927 7.375 13.913 1.00 89.44 82 SER A CA 1
ATOM 651 C C . SER A 1 82 ? -2.415 5.925 13.785 1.00 89.44 82 SER A C 1
ATOM 653 O O . SER A 1 82 ? -1.681 4.989 14.096 1.00 89.44 82 SER A O 1
ATOM 655 N N . ALA A 1 83 ? -3.620 5.724 13.246 1.00 92.25 83 ALA A N 1
ATOM 656 C CA . ALA A 1 83 ? -4.181 4.406 12.991 1.00 92.25 83 ALA A CA 1
ATOM 657 C C . ALA A 1 83 ? -3.419 3.624 11.922 1.00 92.25 83 ALA A C 1
ATOM 659 O O . ALA A 1 83 ? -3.110 2.454 12.131 1.00 92.25 83 ALA A O 1
ATOM 660 N N . THR A 1 84 ? -3.054 4.275 10.817 1.00 93.50 84 THR A N 1
ATOM 661 C CA . THR A 1 84 ? -2.231 3.665 9.763 1.00 93.50 84 THR A CA 1
ATOM 662 C C . THR A 1 84 ? -0.898 3.181 10.320 1.00 93.50 84 THR A C 1
ATOM 664 O O . THR A 1 84 ? -0.511 2.041 10.072 1.00 93.50 84 THR A O 1
ATOM 667 N N . HIS A 1 85 ? -0.221 4.028 11.100 1.00 90.50 85 HIS A N 1
ATOM 668 C CA . HIS A 1 85 ? 1.064 3.710 11.717 1.00 90.50 85 HIS A CA 1
ATOM 669 C C . HIS A 1 85 ? 0.970 2.479 12.633 1.00 90.50 85 HIS A C 1
ATOM 671 O O . HIS A 1 85 ? 1.799 1.577 12.533 1.00 90.50 85 HIS A O 1
ATOM 677 N N . ILE A 1 86 ? -0.074 2.405 13.467 1.00 90.62 86 ILE A N 1
ATOM 678 C CA . ILE A 1 86 ? -0.296 1.278 14.385 1.00 90.62 86 ILE A CA 1
ATOM 679 C C . ILE A 1 86 ? -0.637 -0.010 13.621 1.00 90.62 86 ILE A C 1
ATOM 681 O O . ILE A 1 86 ? -0.013 -1.043 13.854 1.00 90.62 86 ILE A O 1
ATOM 685 N N . ILE A 1 87 ? -1.592 0.042 12.688 1.00 92.50 87 ILE A N 1
ATOM 686 C CA . ILE A 1 87 ? -2.081 -1.142 11.960 1.00 92.50 87 ILE A CA 1
ATOM 687 C C . ILE A 1 87 ? -0.993 -1.742 11.070 1.00 92.50 87 ILE A C 1
ATOM 689 O O . ILE A 1 87 ? -0.849 -2.960 11.019 1.00 92.50 87 ILE A O 1
ATOM 693 N N . CYS A 1 88 ? -0.192 -0.901 10.413 1.00 91.00 88 CYS A N 1
ATOM 694 C CA . CYS A 1 88 ? 0.916 -1.358 9.572 1.00 91.00 88 CYS A CA 1
ATOM 695 C C . CYS A 1 88 ? 2.172 -1.733 10.380 1.00 91.00 88 CYS A C 1
ATOM 697 O O . CYS A 1 88 ? 3.179 -2.104 9.781 1.00 91.00 88 CYS A O 1
ATOM 699 N N . LYS A 1 89 ? 2.127 -1.639 11.721 1.00 87.50 89 LYS A N 1
ATOM 700 C CA . LYS A 1 89 ? 3.247 -1.921 12.640 1.00 87.50 89 LYS A CA 1
ATOM 701 C C . LYS A 1 89 ? 4.516 -1.153 12.269 1.00 87.50 89 LYS A C 1
ATOM 703 O O . LYS A 1 89 ? 5.622 -1.693 12.290 1.00 87.50 89 LYS A O 1
ATOM 708 N N . GLU A 1 90 ? 4.350 0.113 11.913 1.00 86.06 90 GLU A N 1
ATOM 709 C CA . GLU A 1 90 ? 5.471 0.955 11.534 1.00 86.06 90 GLU A CA 1
ATOM 710 C C . GLU A 1 90 ? 6.344 1.296 12.730 1.00 86.06 90 GLU A C 1
ATOM 712 O O . GLU A 1 90 ? 5.854 1.768 13.749 1.00 86.06 90 GLU A O 1
ATOM 717 N N . SER A 1 91 ? 7.648 1.084 12.591 1.00 80.62 91 SER A N 1
ATOM 718 C CA . SER A 1 91 ? 8.609 1.361 13.655 1.00 80.62 91 SER A CA 1
ATOM 719 C C . SER A 1 91 ? 9.257 2.734 13.540 1.00 80.62 91 SER A C 1
ATOM 721 O O . SER A 1 91 ? 9.764 3.240 14.538 1.00 80.62 91 SER A O 1
ATOM 723 N N . ASP A 1 92 ? 9.300 3.325 12.344 1.00 81.19 92 ASP A N 1
ATOM 724 C CA . ASP A 1 92 ? 9.941 4.616 12.132 1.00 81.19 92 ASP A CA 1
ATOM 725 C C . ASP A 1 92 ? 8.976 5.765 12.495 1.00 81.19 92 ASP A C 1
ATOM 727 O O . ASP A 1 92 ? 7.957 5.977 11.824 1.00 81.19 92 ASP A O 1
ATOM 731 N N . PRO A 1 93 ? 9.274 6.542 13.553 1.00 75.94 93 PRO A N 1
ATOM 732 C CA . PRO A 1 93 ? 8.428 7.654 13.965 1.00 75.94 93 PRO A CA 1
ATOM 733 C C . PRO A 1 93 ? 8.431 8.807 12.954 1.00 75.94 93 PRO A C 1
ATOM 735 O O . PRO A 1 93 ? 7.558 9.663 13.029 1.00 75.94 93 PRO A O 1
ATOM 738 N N . SER A 1 94 ? 9.352 8.841 11.986 1.00 79.62 94 SER A N 1
ATOM 739 C CA . SER A 1 94 ? 9.425 9.894 10.961 1.00 79.62 94 SER A CA 1
ATOM 740 C C . SER A 1 94 ? 8.174 9.950 10.072 1.00 79.62 94 SER A C 1
ATOM 742 O O . SER A 1 94 ? 7.863 10.994 9.492 1.00 79.62 94 SER A O 1
ATOM 744 N N . PHE A 1 95 ? 7.416 8.848 9.991 1.00 74.69 95 PHE A N 1
ATOM 745 C CA . PHE A 1 95 ? 6.123 8.793 9.299 1.00 74.69 95 PHE A CA 1
ATOM 746 C C . PHE A 1 95 ? 4.988 9.456 10.093 1.00 74.69 95 PHE A C 1
ATOM 748 O O . PHE A 1 95 ? 3.990 9.889 9.511 1.00 74.69 95 PHE A O 1
ATOM 755 N N . LEU A 1 96 ? 5.148 9.589 11.412 1.00 73.25 96 LEU A N 1
ATOM 756 C CA . LEU A 1 96 ? 4.291 10.404 12.259 1.00 73.25 96 LEU A CA 1
ATOM 757 C C . LEU A 1 96 ? 4.778 11.851 12.152 1.00 73.25 96 LEU A C 1
ATOM 759 O O . LEU A 1 96 ? 5.558 12.342 12.966 1.00 73.25 96 LEU A O 1
ATOM 763 N N . LYS A 1 97 ? 4.305 12.575 11.133 1.00 64.12 97 LYS A N 1
ATOM 764 C CA . LYS A 1 97 ? 4.370 14.046 11.178 1.00 64.12 97 LYS A CA 1
ATOM 765 C C . LYS A 1 97 ? 3.696 14.509 12.482 1.00 64.12 97 LYS A C 1
ATOM 767 O O . LYS A 1 97 ? 2.860 13.781 13.004 1.00 64.12 97 LYS A O 1
ATOM 772 N N . ASN A 1 98 ? 4.030 15.699 12.995 1.00 56.09 98 ASN A N 1
ATOM 773 C CA . ASN A 1 98 ? 3.585 16.269 14.292 1.00 56.09 98 ASN A CA 1
ATOM 774 C C . ASN A 1 98 ? 2.060 16.209 14.620 1.00 56.09 98 ASN A C 1
ATOM 776 O O . ASN A 1 98 ? 1.650 16.636 15.699 1.00 56.09 98 ASN A O 1
ATOM 780 N N . ASP A 1 99 ? 1.227 15.679 13.727 1.00 60.22 99 ASP A N 1
ATOM 781 C CA . ASP A 1 99 ? -0.210 15.429 13.822 1.00 60.22 99 ASP A CA 1
ATOM 782 C C . ASP A 1 99 ? -0.543 14.095 14.525 1.00 60.22 99 ASP A C 1
ATOM 784 O O . ASP A 1 99 ? -1.316 13.279 14.021 1.00 60.22 99 ASP A O 1
ATOM 788 N N . ILE A 1 100 ? 0.033 13.853 15.705 1.00 64.25 100 ILE A N 1
ATOM 789 C CA . ILE A 1 100 ? -0.329 12.689 16.530 1.00 64.25 100 ILE A CA 1
ATOM 790 C C . ILE A 1 100 ? -1.620 13.006 17.293 1.00 64.25 100 ILE A C 1
ATOM 792 O O . ILE A 1 100 ? -1.734 14.054 17.939 1.00 64.25 100 ILE A O 1
ATOM 796 N N . SER A 1 101 ? -2.591 12.087 17.261 1.00 64.06 101 SER A N 1
ATOM 797 C CA . SER A 1 101 ? -3.770 12.193 18.126 1.00 64.06 101 SER A CA 1
ATOM 798 C C . SER A 1 101 ? -3.345 12.095 19.594 1.00 64.06 101 SER A C 1
ATOM 800 O O . SER A 1 101 ? -2.772 11.094 20.014 1.00 64.06 101 SER A O 1
ATOM 802 N N . LYS A 1 102 ? -3.635 13.131 20.390 1.00 59.84 102 LYS A N 1
ATOM 803 C CA . LYS A 1 102 ? -3.333 13.162 21.835 1.00 59.84 102 LYS A CA 1
ATOM 804 C C . LYS A 1 102 ? -4.365 12.420 22.694 1.00 59.84 102 LYS A C 1
ATOM 806 O O . LYS A 1 102 ? -4.155 12.287 23.896 1.00 59.84 102 LYS A O 1
ATOM 811 N N . ASP A 1 103 ? -5.473 11.971 22.105 1.00 62.34 103 ASP A N 1
ATOM 812 C CA . ASP A 1 103 ? -6.541 11.263 22.814 1.00 62.34 103 ASP A CA 1
ATOM 813 C C . ASP A 1 103 ? -6.422 9.745 22.601 1.00 62.34 103 ASP A C 1
ATOM 815 O O . ASP A 1 103 ? -6.958 9.169 21.650 1.00 62.34 103 ASP A O 1
ATOM 819 N N . ASP A 1 104 ? -5.658 9.113 23.494 1.00 65.06 104 ASP A N 1
ATOM 820 C CA . ASP A 1 104 ? -5.254 7.700 23.435 1.00 65.06 104 ASP A CA 1
ATOM 821 C C . ASP A 1 104 ? -6.448 6.729 23.599 1.00 65.06 104 ASP A C 1
ATOM 823 O O . ASP A 1 104 ? -6.436 5.609 23.093 1.00 65.06 104 ASP A O 1
ATOM 827 N N . SER A 1 105 ? -7.532 7.155 24.260 1.00 69.25 105 SER A N 1
ATOM 828 C CA . SER A 1 105 ? -8.678 6.276 24.549 1.00 69.25 105 SER A CA 1
ATOM 829 C C . SER A 1 105 ? -9.570 6.025 23.327 1.00 69.25 105 SER A C 1
ATOM 831 O O . SER A 1 105 ? -9.907 4.880 23.016 1.00 69.25 105 SER A O 1
ATOM 833 N N . ASN A 1 106 ? -9.895 7.086 22.586 1.00 80.94 106 ASN A N 1
ATOM 834 C CA . ASN A 1 106 ? -10.693 7.008 21.365 1.00 80.94 106 ASN A CA 1
ATOM 835 C C . ASN A 1 106 ? -9.914 6.357 20.217 1.00 80.94 106 ASN A C 1
ATOM 837 O O . ASN A 1 106 ? -10.489 5.587 19.447 1.00 80.94 106 ASN A O 1
ATOM 841 N N . LEU A 1 107 ? -8.599 6.599 20.144 1.00 88.81 107 LEU A N 1
ATOM 842 C CA . LEU A 1 107 ? -7.740 5.964 19.150 1.00 88.81 107 LEU A CA 1
ATOM 843 C C . LEU A 1 107 ? -7.726 4.442 19.322 1.00 88.81 107 LEU A C 1
ATOM 845 O O . LEU A 1 107 ? -7.965 3.737 18.351 1.00 88.81 107 LEU A O 1
ATOM 849 N N . ARG A 1 108 ? -7.524 3.923 20.540 1.00 89.19 108 ARG A N 1
ATOM 850 C CA . ARG A 1 108 ? -7.473 2.468 20.791 1.00 89.19 108 ARG A CA 1
ATOM 851 C C . ARG A 1 108 ? -8.746 1.739 20.379 1.00 89.19 108 ARG A C 1
ATOM 853 O O . ARG A 1 108 ? -8.661 0.728 19.691 1.00 89.19 108 ARG A O 1
ATOM 860 N N . ASN A 1 109 ? -9.912 2.269 20.750 1.00 90.81 109 ASN A N 1
ATOM 861 C CA . ASN A 1 109 ? -11.194 1.690 20.339 1.00 90.81 109 ASN A CA 1
ATOM 862 C C . ASN A 1 109 ? -11.331 1.673 18.814 1.00 90.81 109 ASN A C 1
ATOM 864 O O . ASN A 1 109 ? -11.821 0.701 18.240 1.00 90.81 109 ASN A O 1
ATOM 868 N N . PHE A 1 110 ? -10.866 2.736 18.157 1.00 93.00 110 PHE A N 1
ATOM 869 C CA . PHE A 1 110 ? -10.876 2.819 16.708 1.00 93.00 110 PHE A CA 1
ATOM 870 C C . PHE A 1 110 ? -9.897 1.835 16.050 1.00 93.00 110 PHE A C 1
ATOM 872 O O . PHE A 1 110 ? -10.266 1.209 15.062 1.00 93.00 110 PHE A O 1
ATOM 879 N N . ILE A 1 111 ? -8.705 1.611 16.619 1.00 94.12 111 ILE A N 1
ATOM 880 C CA . ILE A 1 111 ? -7.787 0.558 16.152 1.00 94.12 111 ILE A CA 1
ATOM 881 C C . ILE A 1 111 ? -8.462 -0.809 16.227 1.00 94.12 111 ILE A C 1
ATOM 883 O O . ILE A 1 111 ? -8.511 -1.504 15.220 1.00 94.12 111 ILE A O 1
ATOM 887 N N . SER A 1 112 ? -9.044 -1.171 17.374 1.00 93.75 112 SER A N 1
ATOM 888 C CA . SER A 1 112 ? -9.721 -2.467 17.524 1.00 93.75 112 SER A CA 1
ATOM 889 C C . SER A 1 112 ? -10.899 -2.626 16.561 1.00 93.75 112 SER A C 1
ATOM 891 O O . SER A 1 112 ? -11.147 -3.715 16.046 1.00 93.75 112 SER A O 1
ATOM 893 N N . PHE A 1 113 ? -11.616 -1.536 16.275 1.00 94.12 113 PHE A N 1
ATOM 894 C CA . PHE A 1 113 ? -12.623 -1.528 15.220 1.00 94.12 113 PHE A CA 1
ATOM 895 C C . PHE A 1 113 ? -11.994 -1.800 13.847 1.00 94.12 113 PHE A C 1
ATOM 897 O O . PHE A 1 113 ? -12.439 -2.714 13.156 1.00 94.12 113 PHE A O 1
ATOM 904 N N . LEU A 1 114 ? -10.938 -1.080 13.462 1.00 95.19 114 LEU A N 1
ATOM 905 C CA . LEU A 1 114 ? -10.263 -1.279 12.180 1.00 95.19 114 LEU A CA 1
ATOM 906 C C . LEU A 1 114 ? -9.683 -2.688 12.029 1.00 95.19 114 LEU A C 1
ATOM 908 O O . LEU A 1 114 ? -9.816 -3.263 10.957 1.00 95.19 114 LEU A O 1
ATOM 912 N N . GLU A 1 115 ? -9.117 -3.274 13.083 1.00 94.75 115 GLU A N 1
ATOM 913 C CA . GLU A 1 115 ? -8.634 -4.663 13.091 1.00 94.75 115 GLU A CA 1
ATOM 914 C C . GLU A 1 115 ? -9.757 -5.684 12.848 1.00 94.75 115 GLU A C 1
ATOM 916 O O . GLU A 1 115 ? -9.502 -6.773 12.340 1.00 94.75 115 GLU A O 1
ATOM 921 N N . SER A 1 116 ? -11.005 -5.338 13.185 1.00 93.44 116 SER A N 1
ATOM 922 C CA . SER A 1 116 ? -12.180 -6.170 12.890 1.00 93.44 116 SER A CA 1
ATOM 923 C C . SER A 1 116 ? -12.748 -5.957 11.482 1.00 93.44 116 SER A C 1
ATOM 925 O O . SER A 1 116 ? -13.432 -6.840 10.965 1.00 93.44 116 SER A O 1
ATOM 927 N N . GLN A 1 117 ? -12.508 -4.788 10.876 1.00 94.81 117 GLN A N 1
ATOM 928 C CA . GLN A 1 117 ? -13.076 -4.414 9.577 1.00 94.81 117 GLN A CA 1
ATOM 929 C C . GLN A 1 117 ? -12.108 -4.634 8.420 1.00 94.81 117 GLN A C 1
ATOM 931 O O . GLN A 1 117 ? -12.500 -5.131 7.367 1.00 94.81 117 GLN A O 1
ATOM 936 N N . ILE A 1 118 ? -10.843 -4.257 8.581 1.00 96.38 118 ILE A N 1
ATOM 937 C CA . ILE A 1 118 ? -9.806 -4.497 7.586 1.00 96.38 118 ILE A CA 1
ATOM 938 C C . ILE A 1 118 ? -9.446 -5.977 7.666 1.00 96.38 118 ILE A C 1
ATOM 940 O O . ILE A 1 118 ? -9.163 -6.510 8.729 1.00 96.38 118 ILE A O 1
ATOM 944 N N . ILE A 1 119 ? -9.474 -6.648 6.523 1.00 95.81 119 ILE A N 1
ATOM 945 C CA . ILE A 1 119 ? -9.103 -8.055 6.397 1.00 95.81 119 ILE A CA 1
ATOM 946 C C . ILE A 1 119 ? -7.617 -8.154 6.079 1.00 95.81 119 ILE A C 1
ATOM 948 O O . ILE A 1 119 ? -6.934 -9.019 6.613 1.00 95.81 119 ILE A O 1
ATOM 952 N N . MET A 1 120 ? -7.132 -7.317 5.153 1.00 97.19 120 MET A N 1
ATOM 953 C CA . MET A 1 120 ? -5.783 -7.435 4.606 1.00 97.19 120 MET A CA 1
ATOM 954 C C . MET A 1 120 ? -5.363 -6.189 3.824 1.00 97.19 120 MET A C 1
ATOM 956 O O . MET A 1 120 ? -6.132 -5.680 3.009 1.00 97.19 120 MET A O 1
ATOM 960 N N . ILE A 1 121 ? -4.115 -5.765 3.991 1.00 97.38 121 ILE A N 1
ATOM 961 C CA . ILE A 1 121 ? -3.449 -4.716 3.221 1.00 97.38 121 ILE A CA 1
ATOM 962 C C . ILE A 1 121 ? -2.235 -5.329 2.520 1.00 97.38 121 ILE A C 1
ATOM 964 O O . ILE A 1 121 ? -1.329 -5.859 3.166 1.00 97.38 121 ILE A O 1
ATOM 968 N N . LYS A 1 122 ? -2.205 -5.245 1.190 1.00 96.81 122 LYS A N 1
ATOM 969 C CA . LYS A 1 122 ? -1.124 -5.768 0.347 1.00 96.81 122 LYS A CA 1
ATOM 970 C C . LYS A 1 122 ? -0.563 -4.694 -0.566 1.00 96.81 122 LYS A C 1
ATOM 972 O O . LYS A 1 122 ? -1.303 -3.856 -1.066 1.00 96.81 122 LYS A O 1
ATOM 977 N N . VAL A 1 123 ? 0.734 -4.778 -0.831 1.00 97.00 123 VAL A N 1
ATOM 978 C CA . VAL A 1 123 ? 1.435 -3.962 -1.822 1.00 97.00 123 VAL A CA 1
ATOM 979 C C . VAL A 1 123 ? 2.138 -4.894 -2.793 1.00 97.00 123 VAL A C 1
ATOM 981 O O . VAL A 1 123 ? 2.943 -5.729 -2.385 1.00 97.00 123 VAL A O 1
ATOM 984 N N . ARG A 1 124 ? 1.825 -4.777 -4.080 1.00 95.75 124 ARG A N 1
ATOM 985 C CA . ARG A 1 124 ? 2.385 -5.621 -5.140 1.00 95.75 124 ARG A CA 1
ATOM 986 C C . ARG A 1 124 ? 3.119 -4.763 -6.156 1.00 95.75 124 ARG A C 1
ATOM 988 O O . ARG A 1 124 ? 2.626 -3.707 -6.534 1.00 95.75 124 ARG A O 1
ATOM 995 N N . TYR A 1 125 ? 4.274 -5.232 -6.605 1.00 94.44 125 TYR A N 1
ATOM 996 C CA . TYR A 1 125 ? 5.077 -4.596 -7.641 1.00 94.44 125 TYR A CA 1
ATOM 997 C C . TYR A 1 125 ? 5.183 -5.527 -8.841 1.00 94.44 125 TYR A C 1
ATOM 999 O O . TYR A 1 125 ? 5.775 -6.601 -8.738 1.00 94.44 125 TYR A O 1
ATOM 1007 N N . GLU A 1 126 ? 4.677 -5.111 -9.997 1.00 93.00 126 GLU A N 1
ATOM 1008 C CA . GLU A 1 126 ? 4.676 -5.911 -11.232 1.00 93.00 126 GLU A CA 1
ATOM 1009 C C . GLU A 1 126 ? 5.116 -5.079 -12.446 1.00 93.00 126 GLU A C 1
ATOM 1011 O O . GLU A 1 126 ? 4.907 -3.863 -12.458 1.00 93.00 126 GLU A O 1
ATOM 1016 N N . PRO A 1 127 ? 5.796 -5.672 -13.446 1.00 89.00 127 PRO A N 1
ATOM 1017 C CA . PRO A 1 127 ? 6.089 -4.977 -14.689 1.00 89.00 127 PRO A CA 1
ATOM 1018 C C . PRO A 1 127 ? 4.793 -4.788 -15.472 1.00 89.00 127 PRO A C 1
ATOM 1020 O O . PRO A 1 127 ? 3.952 -5.684 -15.510 1.00 89.00 127 PRO A O 1
ATOM 1023 N N . PHE A 1 128 ? 4.654 -3.648 -16.140 1.00 84.56 128 PHE A N 1
ATOM 1024 C CA . PHE A 1 128 ? 3.585 -3.465 -17.129 1.00 84.56 128 PHE A CA 1
ATOM 1025 C C . PHE A 1 128 ? 4.115 -3.070 -18.510 1.00 84.56 128 PHE A C 1
ATOM 1027 O O . PHE A 1 128 ? 3.416 -3.259 -19.501 1.00 84.56 128 PHE A O 1
ATOM 1034 N N . ASP A 1 129 ? 5.360 -2.588 -18.584 1.00 78.38 129 ASP A N 1
ATOM 1035 C CA . ASP A 1 129 ? 6.120 -2.448 -19.824 1.00 78.38 129 ASP A CA 1
ATOM 1036 C C . ASP A 1 129 ? 7.586 -2.820 -19.553 1.00 78.38 129 ASP A C 1
ATOM 1038 O O . ASP A 1 129 ? 8.360 -2.043 -18.985 1.00 78.38 129 ASP A O 1
ATOM 1042 N N . GLU A 1 130 ? 7.964 -4.043 -19.932 1.00 65.62 130 GLU A N 1
ATOM 1043 C CA . GLU A 1 130 ? 9.327 -4.555 -19.745 1.00 65.62 130 GLU A CA 1
ATOM 1044 C C . GLU A 1 130 ? 10.343 -3.864 -20.671 1.00 65.62 130 GLU A C 1
ATOM 1046 O O . GLU A 1 130 ? 11.519 -3.759 -20.316 1.00 65.62 130 GLU A O 1
ATOM 1051 N N . GLY A 1 131 ? 9.903 -3.346 -21.824 1.00 66.38 131 GLY A N 1
ATOM 1052 C CA . GLY A 1 131 ? 10.769 -2.677 -22.795 1.00 66.38 131 GLY A CA 1
ATOM 1053 C C . GLY A 1 131 ? 11.261 -1.320 -22.296 1.00 66.38 131 GLY A C 1
ATOM 1054 O O . GLY A 1 131 ? 12.434 -0.986 -22.465 1.00 66.38 131 GLY A O 1
ATOM 1055 N N . ILE A 1 132 ? 10.382 -0.569 -21.624 1.00 66.31 132 ILE A N 1
ATOM 1056 C CA . ILE A 1 132 ? 10.683 0.757 -21.053 1.00 66.31 132 ILE A CA 1
ATOM 1057 C C . ILE A 1 132 ? 10.991 0.667 -19.541 1.00 66.31 132 ILE A C 1
ATOM 1059 O O . ILE A 1 132 ? 11.280 1.671 -18.895 1.00 66.31 132 ILE A O 1
ATOM 1063 N N . LYS A 1 133 ? 11.003 -0.545 -18.961 1.00 74.94 133 LYS A N 1
ATOM 1064 C CA . LYS A 1 133 ? 11.236 -0.801 -17.523 1.00 74.94 133 LYS A CA 1
ATOM 1065 C C . LYS A 1 133 ? 10.297 0.004 -16.628 1.00 74.94 133 LYS A C 1
ATOM 1067 O O . LYS A 1 133 ? 10.732 0.651 -15.669 1.00 74.94 133 LYS A O 1
ATOM 1072 N N . LYS A 1 134 ? 9.008 -0.056 -16.951 1.00 85.75 134 LYS A N 1
ATOM 1073 C CA . LYS A 1 134 ? 7.951 0.562 -16.161 1.00 85.75 134 LYS A CA 1
ATOM 1074 C C . LYS A 1 134 ? 7.217 -0.472 -15.322 1.00 85.75 134 LYS A C 1
ATOM 1076 O O . LYS A 1 134 ? 6.950 -1.599 -15.756 1.00 85.75 134 LYS A O 1
ATOM 1081 N N . TYR A 1 135 ? 6.875 -0.055 -14.113 1.00 90.69 135 TYR A N 1
ATOM 1082 C CA . TYR A 1 135 ? 6.311 -0.909 -13.083 1.00 90.69 135 TYR A CA 1
ATOM 1083 C C . TYR A 1 135 ? 5.052 -0.300 -12.502 1.00 90.69 135 TYR A C 1
ATOM 1085 O O . TYR A 1 135 ? 4.892 0.915 -12.470 1.00 90.69 135 TYR A O 1
ATOM 1093 N N . LYS A 1 136 ? 4.161 -1.160 -12.025 1.00 94.06 136 LYS A N 1
ATOM 1094 C CA . LYS A 1 136 ? 3.027 -0.753 -11.209 1.00 94.06 136 LYS A CA 1
ATOM 1095 C C . LYS A 1 136 ? 3.287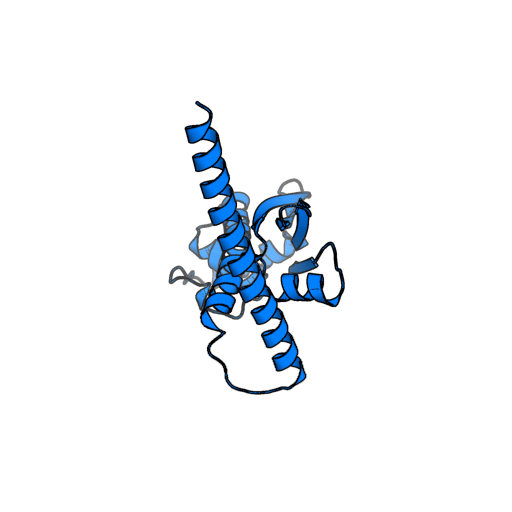 -1.142 -9.772 1.00 94.06 136 LYS A C 1
ATOM 1097 O O . LYS A 1 136 ? 3.642 -2.291 -9.509 1.00 94.06 136 LYS A O 1
ATOM 1102 N N . ARG A 1 137 ? 3.062 -0.202 -8.860 1.00 95.62 137 ARG A N 1
ATOM 1103 C CA . ARG A 1 137 ? 2.793 -0.488 -7.454 1.00 95.62 137 ARG A CA 1
ATOM 1104 C C . ARG A 1 137 ? 1.285 -0.520 -7.262 1.00 95.62 137 ARG A C 1
ATOM 1106 O O . ARG A 1 137 ? 0.604 0.454 -7.564 1.00 95.62 137 ARG A O 1
ATOM 1113 N N . ILE A 1 138 ? 0.778 -1.637 -6.767 1.00 97.12 138 ILE A N 1
ATOM 1114 C CA . ILE A 1 138 ? -0.642 -1.872 -6.530 1.00 97.12 138 ILE A CA 1
ATOM 1115 C C . ILE A 1 138 ? -0.832 -2.034 -5.027 1.00 97.12 138 ILE A C 1
ATOM 1117 O O . ILE A 1 138 ? -0.376 -3.023 -4.454 1.00 97.12 138 ILE A O 1
ATOM 1121 N N . THR A 1 139 ? -1.493 -1.069 -4.396 1.00 97.88 139 THR A N 1
ATOM 1122 C CA . THR A 1 139 ? -1.897 -1.144 -2.988 1.00 97.88 139 THR A CA 1
ATOM 1123 C C . THR A 1 139 ? -3.343 -1.618 -2.918 1.00 97.88 139 THR A C 1
ATOM 1125 O O . THR A 1 139 ? -4.239 -0.955 -3.438 1.00 97.88 139 THR A O 1
ATOM 1128 N N . GLU A 1 140 ? -3.578 -2.758 -2.275 1.00 97.94 140 GLU A N 1
ATOM 1129 C CA . GLU A 1 140 ? -4.891 -3.387 -2.124 1.00 97.94 140 GLU A CA 1
ATOM 1130 C C . GLU A 1 140 ? -5.289 -3.438 -0.655 1.00 97.94 140 GLU A C 1
ATOM 1132 O O . GLU A 1 140 ? -4.604 -4.056 0.160 1.00 97.94 140 GLU A O 1
ATOM 1137 N N . ILE A 1 141 ? -6.426 -2.831 -0.328 1.00 97.94 141 ILE A N 1
ATOM 1138 C CA . ILE A 1 141 ? -7.012 -2.832 1.010 1.00 97.94 141 ILE A CA 1
ATOM 1139 C C . ILE A 1 141 ? -8.318 -3.617 0.941 1.00 97.94 141 ILE A C 1
ATOM 1141 O O . ILE A 1 141 ? -9.286 -3.186 0.317 1.00 97.94 141 ILE A O 1
ATOM 1145 N N . ASN A 1 142 ? -8.329 -4.791 1.561 1.00 97.69 142 ASN A N 1
ATOM 1146 C CA . ASN A 1 142 ? -9.480 -5.678 1.666 1.00 97.69 142 ASN A CA 1
ATOM 1147 C C . ASN A 1 142 ? -10.156 -5.401 3.005 1.00 97.69 142 ASN A C 1
ATOM 1149 O O . ASN A 1 142 ? -9.486 -5.438 4.036 1.00 97.69 142 ASN A O 1
ATOM 1153 N N . PHE A 1 143 ? -11.456 -5.129 3.004 1.00 97.38 143 PHE A N 1
ATOM 1154 C CA . PHE A 1 143 ? -12.195 -4.740 4.203 1.00 97.38 143 PHE A CA 1
ATOM 1155 C C . PHE A 1 143 ? -13.660 -5.174 4.126 1.00 97.38 143 PHE A C 1
ATOM 1157 O O . PHE A 1 143 ? -14.179 -5.460 3.048 1.00 97.38 143 PHE A O 1
ATOM 1164 N N . ILE A 1 144 ? -14.326 -5.229 5.273 1.00 96.25 144 ILE A N 1
ATOM 1165 C CA . ILE A 1 144 ? -15.771 -5.397 5.396 1.00 96.25 144 ILE A CA 1
ATOM 1166 C C . ILE A 1 144 ? -16.406 -4.006 5.364 1.00 96.25 144 ILE A C 1
ATOM 1168 O O . ILE A 1 144 ? -16.017 -3.133 6.132 1.00 96.25 144 ILE A O 1
ATOM 1172 N N . SER A 1 145 ? -17.350 -3.769 4.451 1.00 90.50 145 SER A N 1
ATOM 1173 C CA . SER A 1 145 ? -18.117 -2.517 4.441 1.00 90.50 145 SER A CA 1
ATOM 1174 C C . SER A 1 145 ? -19.351 -2.567 5.335 1.00 90.50 145 SER A C 1
ATOM 1176 O O . SER A 1 145 ? -19.746 -3.633 5.793 1.00 90.50 145 SER A O 1
ATOM 1178 N N . ASP A 1 146 ? -20.007 -1.418 5.515 1.00 86.00 146 ASP A N 1
ATOM 1179 C CA . ASP A 1 146 ? -21.190 -1.233 6.373 1.00 86.00 146 ASP A CA 1
ATOM 1180 C C . ASP A 1 146 ? -22.358 -2.196 6.094 1.00 86.00 146 ASP A C 1
ATOM 1182 O O . ASP A 1 146 ? -23.156 -2.494 6.978 1.00 86.00 146 ASP A O 1
ATOM 1186 N N . ASP A 1 147 ? -22.468 -2.714 4.868 1.00 90.50 147 ASP A N 1
ATOM 1187 C CA . ASP A 1 147 ? -23.446 -3.739 4.474 1.00 90.50 147 ASP A CA 1
ATOM 1188 C C . ASP A 1 147 ? -22.994 -5.178 4.799 1.00 90.50 147 ASP A C 1
ATOM 1190 O O . ASP A 1 147 ? -23.609 -6.147 4.344 1.00 90.50 147 ASP A O 1
ATOM 1194 N N . ASN A 1 148 ? -21.925 -5.316 5.585 1.00 89.62 148 ASN A N 1
ATOM 1195 C CA . ASN A 1 148 ? -21.279 -6.555 6.003 1.00 89.62 148 ASN A CA 1
ATOM 1196 C C . ASN A 1 148 ? -20.803 -7.430 4.829 1.00 89.62 148 ASN A C 1
ATOM 1198 O O . ASN A 1 148 ? -20.866 -8.662 4.878 1.00 89.62 148 ASN A O 1
ATOM 1202 N N . ARG A 1 149 ? -20.352 -6.795 3.739 1.00 93.19 149 ARG A N 1
ATOM 1203 C CA . ARG A 1 149 ? -19.806 -7.475 2.557 1.00 93.19 149 ARG A CA 1
ATOM 1204 C C . ARG A 1 149 ? -18.323 -7.161 2.370 1.00 93.19 149 ARG A C 1
ATOM 1206 O O . ARG A 1 149 ? -17.911 -6.027 2.609 1.00 93.19 149 ARG A O 1
ATOM 1213 N N . PRO A 1 150 ? -17.522 -8.134 1.903 1.00 95.19 150 PRO A N 1
ATOM 1214 C CA . PRO A 1 150 ? -16.128 -7.883 1.580 1.00 95.19 150 PRO A CA 1
ATOM 1215 C C . PRO A 1 150 ? -16.021 -6.954 0.367 1.00 95.19 150 PRO A C 1
ATOM 1217 O O . PRO A 1 150 ? -16.674 -7.162 -0.660 1.00 95.19 150 PRO A O 1
ATOM 1220 N N . LYS A 1 151 ? -15.163 -5.945 0.485 1.00 96.81 151 LYS A N 1
ATOM 1221 C CA . LYS A 1 151 ? -14.784 -5.012 -0.574 1.00 96.81 151 LYS A CA 1
ATOM 1222 C C . LYS A 1 151 ? -13.271 -4.909 -0.669 1.00 96.81 151 LYS A C 1
ATOM 1224 O O . LYS A 1 151 ? -12.542 -5.199 0.278 1.00 96.81 151 LYS A O 1
ATOM 1229 N N . VAL A 1 152 ? -12.818 -4.474 -1.839 1.00 96.81 152 VAL A N 1
ATOM 1230 C CA . VAL A 1 152 ? -11.409 -4.207 -2.114 1.00 96.81 152 VAL A CA 1
ATOM 1231 C C . VAL A 1 152 ? -11.288 -2.788 -2.636 1.00 96.81 152 VAL A C 1
ATOM 1233 O O . VAL A 1 152 ? -11.980 -2.411 -3.582 1.00 96.81 152 VAL A O 1
ATOM 1236 N N . ARG A 1 153 ? -10.409 -2.002 -2.017 1.00 96.75 153 ARG A N 1
ATOM 1237 C CA . ARG A 1 153 ? -9.934 -0.737 -2.570 1.00 96.75 153 ARG A CA 1
ATOM 1238 C C . ARG A 1 153 ? -8.553 -0.961 -3.162 1.00 96.75 153 ARG A C 1
ATOM 1240 O O . ARG A 1 153 ? -7.646 -1.387 -2.452 1.00 96.75 153 ARG A O 1
ATOM 1247 N N . THR A 1 154 ? -8.407 -0.638 -4.440 1.00 97.19 154 THR A N 1
ATOM 1248 C CA . THR A 1 154 ? -7.150 -0.780 -5.176 1.00 97.19 154 THR A CA 1
ATOM 1249 C C . THR A 1 154 ? -6.668 0.588 -5.626 1.00 97.19 154 THR A C 1
ATOM 1251 O O . THR A 1 154 ? -7.438 1.365 -6.191 1.00 97.19 154 THR A O 1
ATOM 1254 N N 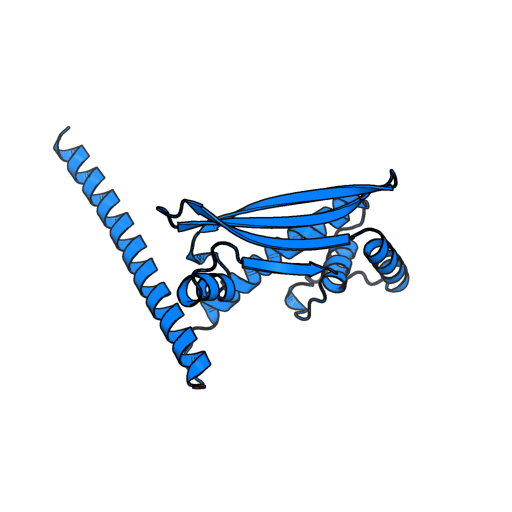. VAL A 1 155 ? -5.395 0.877 -5.375 1.00 96.88 155 VAL A N 1
ATOM 1255 C CA . VAL A 1 155 ? -4.710 2.070 -5.876 1.00 96.88 155 VAL A CA 1
ATOM 1256 C C . VAL A 1 155 ? -3.483 1.620 -6.653 1.00 96.88 155 VAL A C 1
ATOM 1258 O O . VAL A 1 155 ? -2.621 0.932 -6.111 1.00 96.88 155 VAL A O 1
ATOM 1261 N N . GLU A 1 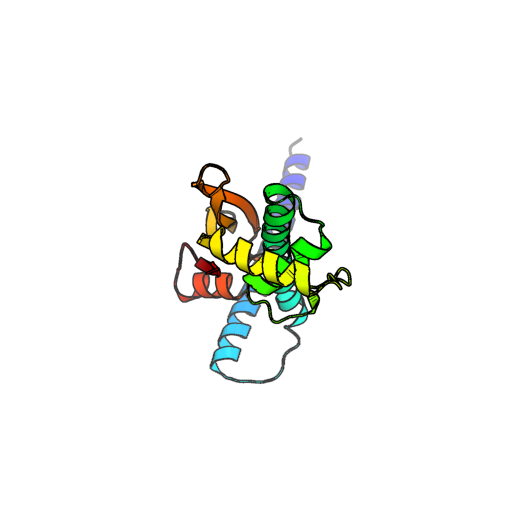156 ? -3.423 2.004 -7.925 1.00 96.06 156 GLU A N 1
ATOM 1262 C CA . GLU A 1 156 ? -2.296 1.725 -8.814 1.00 96.06 156 GLU A CA 1
ATOM 1263 C C . GLU A 1 156 ? -1.457 2.988 -9.003 1.00 96.06 156 GLU A C 1
ATOM 1265 O O . GLU A 1 156 ? -1.996 4.067 -9.253 1.00 96.06 156 GLU A O 1
ATOM 1270 N N . LEU A 1 157 ? -0.136 2.844 -8.924 1.00 94.56 157 LEU A N 1
ATOM 1271 C CA . LEU A 1 157 ? 0.823 3.897 -9.236 1.00 94.56 157 LEU A CA 1
ATOM 1272 C C . LEU A 1 157 ? 1.870 3.377 -10.221 1.00 94.56 157 LEU A C 1
ATOM 1274 O O . LEU A 1 157 ? 2.440 2.305 -10.019 1.00 94.56 157 LEU A O 1
ATOM 1278 N N . GLU A 1 158 ? 2.132 4.150 -11.271 1.00 93.44 158 GLU A N 1
ATOM 1279 C CA . GLU A 1 158 ? 3.233 3.906 -12.201 1.00 93.44 158 GLU A CA 1
ATOM 1280 C C . GLU A 1 158 ? 4.561 4.368 -11.589 1.00 93.44 158 GLU A C 1
ATOM 1282 O O . GLU A 1 158 ? 4.677 5.492 -11.108 1.00 93.44 158 GLU A O 1
ATOM 1287 N N . LEU A 1 159 ? 5.562 3.493 -11.637 1.00 90.50 159 LEU A N 1
ATOM 1288 C CA . LEU A 1 159 ? 6.915 3.719 -11.143 1.00 90.50 159 LEU A CA 1
ATOM 1289 C C . LEU A 1 159 ? 7.931 3.394 -12.237 1.00 90.50 159 LEU A C 1
ATOM 1291 O O . LEU A 1 159 ? 7.780 2.414 -12.978 1.00 90.50 159 LEU A O 1
ATOM 1295 N N . ASN A 1 160 ? 9.014 4.166 -12.297 1.00 87.56 160 ASN A N 1
ATOM 1296 C CA . ASN A 1 160 ? 10.176 3.786 -13.093 1.00 87.56 160 ASN A CA 1
ATOM 1297 C C . ASN A 1 160 ? 11.075 2.837 -12.299 1.00 87.56 160 ASN A C 1
ATOM 1299 O O . ASN A 1 160 ? 10.962 2.704 -11.082 1.00 87.56 160 ASN A O 1
ATOM 1303 N N . TRP A 1 161 ? 12.035 2.213 -12.985 1.00 84.62 161 TRP A N 1
ATOM 1304 C CA . TRP A 1 161 ? 13.025 1.337 -12.353 1.00 84.62 161 TRP A CA 1
ATOM 1305 C C . TRP A 1 161 ? 13.713 1.951 -11.125 1.00 84.62 161 TRP A C 1
ATOM 1307 O O . TRP A 1 161 ? 13.916 1.250 -10.141 1.00 84.62 161 TRP A O 1
ATOM 1317 N N . PHE A 1 162 ? 14.076 3.236 -11.172 1.00 82.56 162 PHE A N 1
ATOM 1318 C CA . PHE A 1 162 ? 14.784 3.905 -10.070 1.00 82.56 162 PHE A CA 1
ATOM 1319 C C . PHE A 1 162 ? 13.879 4.275 -8.899 1.00 82.56 162 PHE A C 1
ATOM 1321 O O . PHE A 1 162 ? 14.378 4.456 -7.795 1.00 82.56 162 PHE A O 1
ATOM 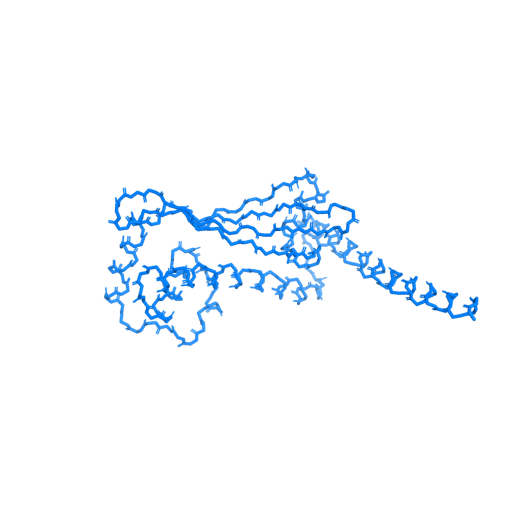1328 N N . ASP A 1 163 ? 12.571 4.332 -9.137 1.00 85.62 163 ASP A N 1
ATOM 1329 C CA . ASP A 1 163 ? 11.575 4.618 -8.112 1.00 85.62 163 ASP A CA 1
ATOM 1330 C C . ASP A 1 163 ? 11.134 3.328 -7.403 1.00 85.62 163 ASP A C 1
ATOM 1332 O O . ASP A 1 163 ? 10.288 3.373 -6.521 1.00 85.62 163 ASP A O 1
ATOM 1336 N N . LEU A 1 164 ? 11.669 2.158 -7.777 1.00 87.00 164 LEU A N 1
ATOM 1337 C CA . LEU A 1 164 ? 11.386 0.906 -7.083 1.00 87.00 164 LEU A CA 1
ATOM 1338 C C . LEU A 1 164 ? 12.199 0.781 -5.785 1.00 87.00 164 LEU A C 1
ATOM 1340 O O . LEU A 1 164 ? 13.415 1.032 -5.800 1.00 87.00 164 LEU A O 1
ATOM 1344 N N . PRO A 1 165 ? 11.584 0.247 -4.713 1.00 89.06 165 PRO A N 1
ATOM 1345 C CA . PRO A 1 165 ? 12.303 -0.139 -3.508 1.00 89.06 165 PRO A CA 1
ATOM 1346 C C . PRO A 1 165 ? 13.521 -1.038 -3.807 1.00 89.06 165 PRO A C 1
ATOM 1348 O O . PRO A 1 165 ? 13.476 -1.867 -4.732 1.00 89.06 165 PRO A O 1
ATOM 1351 N N . PRO A 1 166 ? 14.640 -0.885 -3.072 1.00 84.69 166 PRO A N 1
ATOM 1352 C CA . PRO A 1 166 ? 15.867 -1.646 -3.322 1.00 84.69 166 PRO A CA 1
ATOM 1353 C C . PRO A 1 166 ? 15.684 -3.167 -3.269 1.00 84.69 166 PRO A C 1
ATOM 1355 O O . PRO A 1 166 ? 16.295 -3.894 -4.054 1.00 84.69 166 PRO A O 1
ATOM 1358 N N . ASP A 1 167 ? 14.832 -3.660 -2.378 1.00 84.00 167 ASP A N 1
ATOM 1359 C CA . ASP A 1 167 ? 14.498 -5.076 -2.227 1.00 84.00 167 ASP A CA 1
ATOM 1360 C C . ASP A 1 167 ? 13.700 -5.618 -3.425 1.00 84.00 167 ASP A C 1
ATOM 1362 O O . ASP A 1 167 ? 14.004 -6.704 -3.919 1.00 84.00 167 ASP A O 1
ATOM 1366 N N . VAL A 1 168 ? 12.774 -4.833 -3.982 1.00 87.50 168 VAL A N 1
ATOM 1367 C CA . VAL A 1 168 ? 12.050 -5.155 -5.223 1.00 87.50 168 VAL A CA 1
ATOM 1368 C C . VAL A 1 168 ? 13.011 -5.215 -6.409 1.00 87.50 168 VAL A C 1
ATOM 1370 O O . VAL A 1 168 ? 12.969 -6.164 -7.200 1.00 87.50 168 VAL A O 1
ATOM 1373 N N . ARG A 1 169 ? 13.914 -4.231 -6.532 1.00 86.38 169 ARG A N 1
ATOM 1374 C CA . ARG A 1 169 ? 14.966 -4.239 -7.564 1.00 86.38 169 ARG A CA 1
ATOM 1375 C C . ARG A 1 169 ? 15.859 -5.471 -7.425 1.00 86.38 169 ARG A C 1
ATOM 1377 O O . ARG A 1 169 ? 16.135 -6.148 -8.416 1.00 86.38 169 ARG A O 1
ATOM 1384 N N . SER A 1 170 ? 16.269 -5.788 -6.200 1.00 82.69 170 SER A N 1
ATOM 1385 C CA . SER A 1 170 ? 17.136 -6.928 -5.899 1.00 82.69 170 SER A CA 1
ATOM 1386 C C . SER A 1 170 ? 16.454 -8.260 -6.204 1.00 82.69 170 SER A C 1
ATOM 1388 O O . SER A 1 170 ? 17.057 -9.108 -6.860 1.00 82.69 170 SER A O 1
ATOM 1390 N N . ALA A 1 171 ? 15.192 -8.446 -5.808 1.00 82.75 171 ALA A N 1
ATOM 1391 C CA . ALA A 1 171 ? 14.412 -9.648 -6.109 1.00 82.75 171 ALA A CA 1
ATOM 1392 C C . ALA A 1 171 ? 14.272 -9.871 -7.624 1.00 82.75 171 ALA A C 1
ATOM 1394 O O . ALA A 1 171 ? 14.452 -10.987 -8.115 1.00 82.75 171 ALA A O 1
ATOM 1395 N N . ARG A 1 172 ? 14.059 -8.798 -8.394 1.00 80.94 172 ARG A N 1
ATOM 1396 C CA . ARG A 1 172 ? 14.012 -8.853 -9.863 1.00 80.94 172 ARG A CA 1
ATOM 1397 C C . ARG A 1 172 ? 15.343 -9.268 -10.482 1.00 80.94 172 ARG A C 1
ATOM 1399 O O . ARG A 1 172 ? 15.360 -10.148 -11.336 1.00 80.94 172 ARG A O 1
ATOM 1406 N N . LEU A 1 173 ? 16.447 -8.652 -10.059 1.00 79.75 173 LEU A N 1
ATOM 14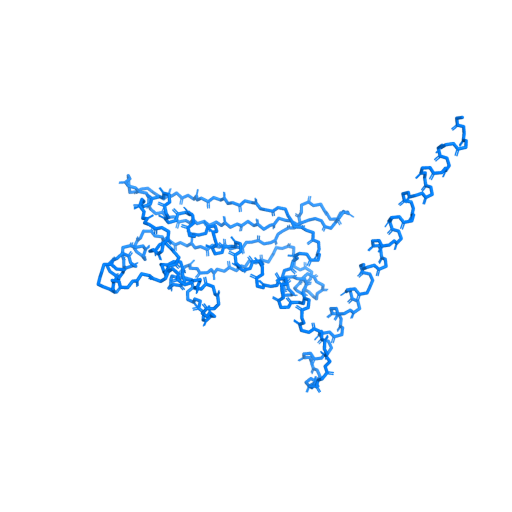07 C CA . LEU A 1 173 ? 17.773 -8.936 -10.617 1.00 79.75 173 LEU A CA 1
ATOM 1408 C C . LEU A 1 173 ? 18.281 -10.332 -10.244 1.00 79.75 173 LEU A C 1
ATOM 1410 O O . LEU A 1 173 ? 18.865 -11.014 -11.080 1.00 79.75 173 LEU A O 1
ATOM 1414 N N . SER A 1 174 ? 18.076 -10.745 -8.993 1.00 74.06 174 SER A N 1
ATOM 1415 C CA . SER A 1 174 ? 18.681 -11.966 -8.445 1.00 74.06 174 SER A CA 1
ATOM 1416 C C . SER A 1 174 ? 17.814 -13.213 -8.602 1.00 74.06 174 SER A C 1
ATOM 1418 O O . SER A 1 174 ? 18.350 -14.304 -8.780 1.00 74.06 174 SER A O 1
ATOM 1420 N N . ARG A 1 175 ? 16.485 -13.076 -8.540 1.00 72.12 175 ARG A N 1
ATOM 1421 C CA . ARG A 1 175 ? 15.543 -14.210 -8.522 1.00 72.12 175 ARG A CA 1
ATOM 1422 C C . ARG A 1 175 ? 14.620 -14.250 -9.736 1.00 72.12 175 ARG A C 1
ATOM 1424 O O . ARG A 1 175 ? 13.801 -15.159 -9.835 1.00 72.12 175 ARG A O 1
ATOM 1431 N N . ALA A 1 176 ? 14.739 -13.280 -10.649 1.00 77.88 176 ALA A N 1
ATOM 1432 C CA . ALA A 1 176 ? 13.848 -13.112 -11.800 1.00 77.88 176 ALA A CA 1
ATOM 1433 C C . ALA A 1 176 ? 12.354 -13.084 -11.408 1.00 77.88 176 ALA A C 1
ATOM 1435 O O . ALA A 1 176 ? 11.483 -13.489 -12.183 1.00 77.88 176 ALA A O 1
ATOM 1436 N N . GLU A 1 177 ? 12.046 -12.607 -10.195 1.00 79.88 177 GLU A N 1
ATOM 1437 C CA . GLU A 1 177 ? 10.672 -12.507 -9.707 1.00 79.88 177 GLU A CA 1
ATOM 1438 C C . GLU A 1 177 ? 9.902 -11.467 -10.531 1.00 79.88 177 GLU A C 1
ATOM 1440 O O . GLU A 1 177 ? 10.234 -10.278 -10.561 1.00 79.88 177 GLU A O 1
ATOM 1445 N N . LYS A 1 178 ? 8.844 -11.916 -11.218 1.00 83.50 178 LYS A N 1
ATOM 1446 C CA . LYS A 1 178 ? 7.981 -11.020 -11.999 1.00 83.50 178 LYS A CA 1
ATOM 1447 C C . LYS A 1 178 ? 7.158 -10.116 -11.091 1.00 83.50 178 LYS A C 1
ATOM 1449 O O . LYS A 1 178 ? 7.089 -8.916 -11.339 1.00 83.50 178 LYS A O 1
ATOM 1454 N N . THR A 1 179 ? 6.623 -10.659 -10.005 1.00 90.19 179 THR A N 1
ATOM 1455 C CA . THR A 1 179 ? 5.803 -9.913 -9.051 1.00 90.19 179 THR A CA 1
ATOM 1456 C C . THR A 1 179 ? 6.390 -10.048 -7.659 1.00 90.19 179 THR A C 1
ATOM 1458 O O . THR A 1 179 ? 6.558 -11.164 -7.178 1.00 90.19 179 THR A O 1
ATOM 1461 N N . VAL A 1 180 ? 6.652 -8.916 -7.007 1.00 92.12 180 VAL A N 1
ATOM 1462 C CA . VAL A 1 180 ? 7.095 -8.865 -5.606 1.00 92.12 180 VAL A CA 1
ATOM 1463 C C . VAL A 1 180 ? 5.926 -8.369 -4.764 1.00 92.12 180 VAL A C 1
ATOM 1465 O O . VAL A 1 180 ? 5.302 -7.370 -5.116 1.00 92.12 180 VAL A O 1
ATOM 1468 N N . THR A 1 181 ? 5.579 -9.081 -3.692 1.00 94.00 181 THR A N 1
ATOM 1469 C CA . THR A 1 181 ? 4.408 -8.777 -2.852 1.00 94.00 181 THR A CA 1
ATOM 1470 C C . THR A 1 181 ? 4.809 -8.622 -1.394 1.00 94.00 181 THR A C 1
ATOM 1472 O O . THR A 1 181 ? 5.480 -9.490 -0.844 1.00 94.00 181 THR A O 1
ATOM 1475 N N . PHE A 1 182 ? 4.311 -7.565 -0.762 1.00 93.62 182 PHE A N 1
ATOM 1476 C CA . PHE A 1 182 ? 4.411 -7.308 0.669 1.00 93.62 182 PHE A CA 1
ATOM 1477 C C . PHE A 1 182 ? 3.011 -7.299 1.274 1.00 93.62 182 PHE A C 1
ATOM 1479 O O . PHE A 1 182 ? 2.098 -6.672 0.735 1.00 93.62 182 PHE A O 1
ATOM 1486 N N . THR A 1 183 ? 2.838 -7.982 2.399 1.00 94.50 183 THR A N 1
ATOM 1487 C CA . THR A 1 183 ? 1.614 -7.908 3.202 1.00 94.50 183 THR A CA 1
ATOM 1488 C C . THR A 1 183 ? 1.911 -7.012 4.396 1.00 94.50 183 THR A C 1
ATOM 1490 O O . THR A 1 183 ? 2.817 -7.317 5.164 1.00 94.50 183 THR A O 1
ATOM 1493 N N . LEU A 1 184 ? 1.184 -5.903 4.518 1.00 93.25 184 LEU A N 1
ATOM 1494 C CA . LEU A 1 184 ? 1.330 -4.951 5.628 1.00 93.25 184 LEU A CA 1
ATOM 1495 C C . LEU A 1 184 ? 0.364 -5.258 6.775 1.00 93.25 184 LEU A C 1
ATOM 1497 O O . LEU A 1 184 ? 0.619 -4.892 7.916 1.00 93.25 184 LEU A O 1
ATOM 1501 N N . PHE A 1 185 ? -0.751 -5.909 6.445 1.00 89.00 185 PHE A N 1
ATOM 1502 C CA . PHE A 1 185 ? -1.787 -6.344 7.374 1.00 89.00 185 PHE A CA 1
ATOM 1503 C C . PHE A 1 185 ? -2.548 -7.531 6.740 1.00 89.00 185 PHE A C 1
ATOM 1505 O O . PHE A 1 185 ? -2.692 -7.533 5.512 1.00 89.00 185 PHE A O 1
ATOM 1512 N N . PRO A 1 186 ? -3.068 -8.526 7.476 1.00 60.94 186 PRO A N 1
ATOM 1513 C CA . PRO A 1 186 ? -2.888 -8.728 8.914 1.00 60.94 186 PRO A CA 1
ATOM 1514 C C . PRO A 1 186 ? -1.415 -8.965 9.288 1.00 60.94 186 PRO A C 1
ATOM 1516 O O . PRO A 1 186 ? -0.704 -9.598 8.474 1.00 60.94 186 PRO A O 1
#

Foldseek 3Di:
DVVVVVVVVVVVVVVVVVVVVVVVVVVVVLVVVVVCVVVVDDDDPPCPLQVVLQVVVVLVLLVVQLVCCCVQVVDDSQLSQQLSCVQLVPDDCVSNDPSHDPPPPVSVVVNVVCLQFWPWWKWKWADPDPPQQKIKIKIWIWTQHPVRDIDIDIDIDIDHLSSDRSVVNCCCVPVVDRMDMDISHD

pLDDT: mean 80.81, std 14.84, range [43.03, 97.94]

Secondary structure (DSSP, 8-state):
-HHHHHHHHHHHHHHHHHHHHHHHHHHHHHHHHHHHHHHT----S-HHHHHHHHHHHHHHHHHHHHHHHHHHHT--HHHHHHHHHHHTT---GGGS-S---S-HHHHHHHHHHHHHHEEEEEEEEEEEETTTTEEEEEEEEEEE-TTS-EEEEEEEEEEEGGGS-HHHHHHHHHH--S-EEEEEE-